Protein AF-A0A831ZW14-F1 (afdb_monomer)

Secondary structure (DSSP, 8-state):
--SHHHHHHHHHHHHHS----PPPPEEPPPSSEEEEE----SS-B--SSTTT-B-EE--GGGGT-SEEEEEEEE-EESS-EEEEEEEEETTTEEEEEEEEPTTS-EEE-SSPPPPSEEEE-S-EEEEEEEEEEGGGS-SEEEEEEEEEEETT-TTSEEEEEEEEEE--TTS------S-EEEEEEEEEEEEEEETTEEEEEEEEEEEEEEE-TTSEEEEEEEEEEEEEEE-TTSTT-EEEEEEEEEEEEEEEEEE-TT--EEEEEEEEEEEPP-EEEEEETTEEEEEE-----EEEEEEEEE--TT-EEEE--SSTTEE--EEEEEEE--

Solvent-accessible surface area (backbone atoms only — not comparable to full-atom values): 17602 Å² total; per-residue (Å²): 133,77,73,68,66,62,58,58,58,56,56,58,54,62,69,67,71,67,76,72,74,70,76,80,49,55,19,76,64,46,90,40,75,46,79,42,81,50,79,49,30,44,62,45,40,69,42,38,52,75,89,74,32,37,38,64,7,41,14,49,29,45,78,74,44,65,34,37,30,42,30,41,27,41,43,18,37,73,51,44,23,27,33,30,38,38,40,34,37,50,59,83,42,74,86,52,44,29,29,32,37,67,88,69,47,77,42,76,58,83,86,70,87,58,54,34,43,71,63,43,44,63,61,44,77,46,75,46,97,53,80,40,53,46,89,81,48,67,32,20,46,35,39,43,35,42,35,40,19,36,52,99,36,85,85,17,24,40,36,39,38,36,42,47,64,36,56,37,100,85,68,45,39,51,77,81,74,50,74,41,52,35,38,37,40,38,60,35,76,34,52,33,66,58,97,87,39,75,32,40,38,39,38,42,32,60,34,44,31,30,37,37,78,84,32,37,34,48,27,58,27,59,32,41,37,35,39,49,44,71,44,92,89,38,93,87,21,44,39,45,31,60,36,53,30,45,39,39,40,34,40,33,58,47,61,51,100,84,42,45,51,32,37,37,44,32,43,42,38,41,38,51,63,33,52,35,41,37,37,53,92,88,43,78,46,78,46,74,45,85,56,73,49,78,49,78,53,76,49,80,38,74,75,50,78,66,40,76,42,78,43,76,51,93,47,97,76,49,59,56,67,37,44,38,36,38,41,72,50,134

Sequence (330 aa):
MSHYLRIVAVIGVVLLGLCWSAPAQVMPVPAGQQGFDYPPTADPVVAADPSVARPFGVGPVAEGGTVVRLRVALPAFSVPVDLYIGIMAPALDPFHLYLVKPDGQLVIYETDLVAWKSGVTQPVDAFLFGDIPVSSLPPGQYHCYLMATPAVNLSAYYLWHTHFVIRDGAGGCGSYNGPRSFSMTLNHVAAVNMYGYEQEIRINGVVPFALLGDNTLSGSGTLQVSTQGGWPYAPGGSFSGSGTADENLSGRLFQDDKCQAVLEIVFDEQFHPFPVTYVVGGATFIVQYPLTQHNTYTLLFPVIDGATISGPPVFGGMRGSFTYVLHLNP

Mean predicted aligned error: 12.48 Å

pLDDT: mean 79.29, std 16.52, range [46.59, 98.81]

Radius of gyration: 30.47 Å; Cα contacts (8 Å, |Δi|>4): 836; chains: 1; bounding box: 87×53×90 Å

Nearest PDB structures (foldseek):
  1bxw-assembly1_A  TM=5.004E-01  e=1.044E+00  Escherichia coli BL21(DE3)
  3qrc-assembly1_A  TM=4.519E-01  e=2.840E+00  Yersinia pestis
  5vj8-assembly1_A  TM=3.000E-01  e=4.428E-01  Yersinia pestis
  5o65-assembly1_C  TM=3.313E-01  e=1.044E+00  Pseudomonas sp. UK4
  2m07-assembly1_A  TM=3.273E-01  e=2.979E+00  Escherichia coli K-12

Structure (mmCIF, N/CA/C/O backbone):
data_AF-A0A831ZW14-F1
#
_entry.id   AF-A0A831ZW14-F1
#
loop_
_atom_site.group_PDB
_atom_site.id
_atom_site.type_symbol
_atom_site.label_atom_id
_atom_site.label_alt_id
_atom_site.label_comp_id
_atom_site.label_asym_id
_atom_site.label_entity_id
_atom_site.label_seq_id
_atom_site.pdbx_PDB_ins_code
_atom_site.Cartn_x
_atom_site.Cartn_y
_atom_site.Cartn_z
_atom_site.occupancy
_atom_site.B_iso_or_equiv
_atom_site.auth_seq_id
_atom_site.auth_comp_id
_atom_site.auth_asym_id
_atom_site.auth_atom_id
_atom_site.pdbx_PDB_model_num
ATOM 1 N N . MET A 1 1 ? -36.850 -35.118 53.767 1.00 53.00 1 MET A N 1
ATOM 2 C CA . MET A 1 1 ? -36.817 -34.191 52.610 1.00 53.00 1 MET A CA 1
ATOM 3 C C . MET A 1 1 ? -36.165 -32.824 52.889 1.00 53.00 1 MET A C 1
ATOM 5 O O . MET A 1 1 ? -36.048 -32.055 51.951 1.00 53.00 1 MET A O 1
ATOM 9 N N . SER A 1 2 ? -35.668 -32.505 54.099 1.00 55.09 2 SER A N 1
ATOM 10 C CA . SER A 1 2 ? -35.070 -31.178 54.391 1.00 55.09 2 SER A CA 1
ATOM 11 C C . SER A 1 2 ? -33.530 -31.105 54.349 1.00 55.09 2 SER A C 1
ATOM 13 O O . SER A 1 2 ? -32.977 -30.016 54.457 1.00 55.09 2 SER A O 1
ATOM 15 N N . HIS A 1 3 ? -32.822 -32.222 54.133 1.00 47.44 3 HIS A N 1
ATOM 16 C CA . HIS A 1 3 ? -31.350 -32.235 54.041 1.00 47.44 3 HIS A CA 1
ATOM 17 C C . HIS A 1 3 ? -30.796 -32.012 52.621 1.00 47.44 3 HIS A C 1
ATOM 19 O O . HIS A 1 3 ? -29.673 -31.542 52.481 1.00 47.44 3 HIS A O 1
ATOM 25 N N . TYR A 1 4 ? -31.590 -32.248 51.570 1.00 47.22 4 TYR A N 1
ATOM 26 C CA . TYR A 1 4 ? -31.171 -32.021 50.177 1.00 47.22 4 TYR A CA 1
ATOM 27 C C . TYR A 1 4 ? -31.218 -30.542 49.755 1.00 47.22 4 TYR A C 1
ATOM 29 O O . TYR A 1 4 ? -30.504 -30.141 48.842 1.00 47.22 4 TYR A O 1
ATOM 37 N N . LEU A 1 5 ? -31.989 -29.702 50.458 1.00 47.16 5 LEU A N 1
ATOM 38 C CA . LEU A 1 5 ? -32.147 -28.285 50.110 1.00 47.16 5 LEU A CA 1
ATOM 39 C C . LEU A 1 5 ? -30.950 -27.405 50.523 1.00 47.16 5 LEU A C 1
ATOM 41 O O . LEU A 1 5 ? -30.779 -26.317 49.986 1.00 47.16 5 LEU A O 1
ATOM 45 N N . ARG A 1 6 ? -30.106 -27.859 51.462 1.00 46.59 6 ARG A N 1
ATOM 46 C CA . ARG A 1 6 ? -28.939 -27.086 51.935 1.00 46.59 6 ARG A CA 1
ATOM 47 C C . ARG A 1 6 ? -27.671 -27.314 51.106 1.00 46.59 6 ARG A C 1
ATOM 49 O O . ARG A 1 6 ? -26.819 -26.437 51.075 1.00 46.59 6 ARG A O 1
ATOM 56 N N . ILE A 1 7 ? -27.563 -28.442 50.401 1.00 48.25 7 ILE A N 1
ATOM 57 C CA . ILE A 1 7 ? -26.387 -28.769 49.573 1.00 48.25 7 ILE A CA 1
ATOM 58 C C . ILE A 1 7 ? -26.450 -28.054 48.210 1.00 48.25 7 ILE A C 1
ATOM 60 O O . ILE A 1 7 ? -25.425 -27.605 47.704 1.00 48.25 7 ILE A O 1
ATOM 64 N N . VAL A 1 8 ? -27.651 -27.831 47.661 1.00 50.81 8 VAL A N 1
ATOM 65 C CA . VAL A 1 8 ? -27.837 -27.092 46.395 1.00 50.81 8 VAL A CA 1
ATOM 66 C C . VAL A 1 8 ? -27.511 -25.595 46.546 1.00 50.81 8 VAL A C 1
ATOM 68 O O . VAL A 1 8 ? -26.973 -24.986 45.626 1.00 50.81 8 VAL A O 1
ATOM 71 N N . ALA A 1 9 ? -27.740 -25.008 47.725 1.00 48.88 9 ALA A N 1
ATOM 72 C CA . ALA A 1 9 ? -27.455 -23.592 47.977 1.00 48.88 9 ALA A CA 1
ATOM 73 C C . ALA A 1 9 ? -25.949 -23.269 48.079 1.00 48.88 9 ALA A C 1
ATOM 75 O O . ALA A 1 9 ? -25.538 -22.166 47.733 1.00 48.88 9 ALA A O 1
ATOM 76 N N . VAL A 1 10 ? -25.110 -24.221 48.508 1.00 49.22 10 VAL A N 1
ATOM 77 C CA . VAL A 1 10 ? -23.658 -23.997 48.657 1.00 49.22 10 VAL A CA 1
ATOM 78 C C . VAL A 1 10 ? -22.920 -24.157 47.320 1.00 49.22 10 VAL A C 1
ATOM 80 O O . VAL A 1 10 ? -21.975 -23.420 47.053 1.00 49.22 10 VAL A O 1
ATOM 83 N N . ILE A 1 11 ? -23.394 -25.031 46.425 1.00 52.25 11 ILE A N 1
ATOM 84 C CA . ILE A 1 11 ? -22.822 -25.191 45.074 1.00 52.25 11 ILE A CA 1
ATOM 85 C C . ILE A 1 11 ? -23.185 -23.998 44.165 1.00 52.25 11 ILE A C 1
ATOM 87 O O . ILE A 1 11 ? -22.368 -23.580 43.347 1.00 52.25 11 ILE A O 1
ATOM 91 N N . GLY A 1 12 ? -24.356 -23.377 44.363 1.00 47.41 12 GLY A N 1
ATOM 92 C CA . GLY A 1 12 ? -24.756 -22.166 43.632 1.00 47.41 12 GLY A CA 1
ATOM 93 C C . GLY A 1 12 ? -23.898 -20.927 43.933 1.00 47.41 12 GLY A C 1
ATOM 94 O O . GLY A 1 12 ? -23.676 -20.111 43.045 1.00 47.41 12 GLY A O 1
ATOM 95 N N . VAL A 1 13 ? -23.356 -20.800 45.151 1.00 51.03 13 VAL A N 1
ATOM 96 C CA . VAL A 1 13 ? -22.504 -19.656 45.541 1.00 51.03 13 VAL A CA 1
ATOM 97 C C . VAL A 1 13 ? -21.052 -19.837 45.077 1.00 51.03 13 VAL A C 1
ATOM 99 O O . VAL A 1 13 ? -20.395 -18.859 44.731 1.00 51.03 13 VAL A O 1
ATOM 102 N N . VAL A 1 14 ? -20.559 -21.076 44.976 1.00 49.78 14 VAL A N 1
ATOM 103 C CA . VAL A 1 14 ? -19.200 -21.360 44.473 1.00 49.78 14 VAL A CA 1
ATOM 104 C C . VAL A 1 14 ? -19.108 -21.210 42.943 1.00 49.78 14 VAL A C 1
ATOM 106 O O . VAL A 1 14 ? -18.061 -20.815 42.438 1.00 49.78 14 VAL A O 1
ATOM 109 N N . LEU A 1 15 ? -20.204 -21.416 42.200 1.00 48.41 15 LEU A N 1
ATOM 110 C CA . LEU A 1 15 ? -20.249 -21.195 40.743 1.00 48.41 15 LEU A CA 1
ATOM 111 C C . LEU A 1 15 ? -20.461 -19.725 40.327 1.00 48.41 15 LEU A C 1
ATOM 113 O O . LEU A 1 15 ? -20.177 -19.379 39.185 1.00 48.41 15 LEU A O 1
ATOM 117 N N . LEU A 1 16 ? -20.895 -18.846 41.238 1.00 50.66 16 LEU A N 1
ATOM 118 C CA . LEU A 1 16 ? -21.014 -17.398 40.989 1.00 50.66 16 LEU A CA 1
ATOM 119 C C . LEU A 1 16 ? -19.739 -16.608 41.349 1.00 50.66 16 LEU A C 1
ATOM 121 O O . LEU A 1 16 ? -19.615 -15.445 40.973 1.00 50.66 16 LEU A O 1
ATOM 125 N N . GLY A 1 17 ? -18.779 -17.225 42.050 1.00 47.41 17 GLY A N 1
ATOM 126 C CA . GLY A 1 17 ? -17.535 -16.586 42.505 1.00 47.41 17 GLY A CA 1
ATOM 127 C C . GLY A 1 17 ? -16.354 -16.643 41.526 1.00 47.41 17 GLY A C 1
ATOM 128 O O . GLY A 1 17 ? -15.296 -16.105 41.832 1.00 47.41 17 GLY A O 1
ATOM 129 N N . LEU A 1 18 ? -16.513 -17.279 40.361 1.00 51.41 18 LEU A N 1
ATOM 130 C CA . LEU A 1 18 ? -15.463 -17.428 39.342 1.00 51.41 18 LEU A CA 1
ATOM 131 C C . LEU A 1 18 ? -15.749 -16.608 38.077 1.00 51.41 18 LEU A C 1
ATOM 133 O O . LEU A 1 18 ? -15.352 -16.989 36.979 1.00 51.41 18 LEU A O 1
ATOM 137 N N . CYS A 1 19 ? -16.375 -15.437 38.217 1.00 48.44 19 CYS A N 1
ATOM 138 C CA . CYS A 1 19 ? -16.141 -14.373 37.243 1.00 48.44 19 CYS A CA 1
ATOM 139 C C . CYS A 1 19 ? -14.719 -13.845 37.480 1.00 48.44 19 CYS A C 1
ATOM 141 O O . CYS A 1 19 ? -14.526 -12.784 38.067 1.00 48.44 19 CYS A O 1
ATOM 143 N N . TRP A 1 20 ? -13.718 -14.640 37.087 1.00 50.09 20 TRP A N 1
ATOM 144 C CA . TRP A 1 20 ? -12.347 -14.179 36.917 1.00 50.09 20 TRP A CA 1
ATOM 145 C C . TRP A 1 20 ? -12.412 -13.085 35.854 1.00 50.09 20 TRP A C 1
ATOM 147 O O . TRP A 1 20 ? -12.459 -13.359 34.656 1.00 50.09 20 TRP A O 1
ATOM 157 N N . SER A 1 21 ? -12.496 -11.835 36.294 1.00 57.81 21 SER A N 1
ATOM 158 C CA . SER A 1 21 ? -12.242 -10.685 35.446 1.00 57.81 21 SER A CA 1
ATOM 159 C C . SER A 1 21 ? -10.808 -10.838 34.960 1.00 57.81 21 SER A C 1
ATOM 161 O O . SER A 1 21 ? -9.859 -10.617 35.714 1.00 57.81 21 SER A O 1
ATOM 163 N N . ALA A 1 22 ? -10.651 -11.296 33.716 1.00 60.75 22 ALA A N 1
ATOM 164 C CA . ALA A 1 22 ? -9.367 -11.250 33.043 1.00 60.75 22 ALA A CA 1
ATOM 165 C C . ALA A 1 22 ? -8.833 -9.817 33.204 1.00 60.75 22 ALA A C 1
ATOM 167 O O . ALA A 1 22 ? -9.602 -8.871 32.986 1.00 60.75 22 ALA A O 1
ATOM 168 N N . PRO A 1 23 ? -7.582 -9.632 33.665 1.00 66.38 23 PRO A N 1
ATOM 169 C CA . PRO A 1 23 ? -7.032 -8.298 33.836 1.00 66.38 23 PRO A CA 1
ATOM 170 C C . PRO A 1 23 ? -7.207 -7.527 32.531 1.00 66.38 23 PRO A C 1
ATOM 172 O O . PRO A 1 23 ? -6.918 -8.054 31.454 1.00 66.38 23 PRO A O 1
ATOM 175 N N . ALA A 1 24 ? -7.726 -6.303 32.637 1.00 73.31 24 ALA A N 1
ATOM 176 C CA . ALA A 1 24 ? -7.881 -5.427 31.490 1.00 73.31 24 ALA A CA 1
ATOM 177 C C . ALA A 1 24 ? -6.526 -5.329 30.784 1.00 73.31 24 ALA A C 1
ATOM 179 O O . ALA A 1 24 ? -5.530 -4.924 31.385 1.00 73.31 24 ALA A O 1
ATOM 180 N N . GLN A 1 25 ? -6.478 -5.766 29.528 1.00 87.75 25 GLN A N 1
ATOM 181 C CA . GLN A 1 25 ? -5.287 -5.612 28.713 1.00 87.75 25 GLN A CA 1
ATOM 182 C C . GLN A 1 25 ? -5.103 -4.116 28.460 1.00 87.75 25 GLN A C 1
ATOM 184 O O . GLN A 1 25 ? -6.027 -3.450 27.993 1.00 87.75 25 GLN A O 1
ATOM 189 N N . VAL A 1 26 ? -3.936 -3.590 28.822 1.00 95.88 26 VAL A N 1
ATOM 190 C CA . VAL A 1 26 ? -3.567 -2.192 28.596 1.00 95.88 26 VAL A CA 1
ATOM 191 C C . VAL A 1 26 ? -2.327 -2.188 27.720 1.00 95.88 26 VAL A C 1
ATOM 193 O O . VAL A 1 26 ? -1.287 -2.713 28.116 1.00 95.88 26 VAL A O 1
ATOM 196 N N . MET A 1 27 ? -2.453 -1.616 26.529 1.00 97.50 27 MET A N 1
ATOM 197 C CA . MET A 1 27 ? -1.346 -1.429 25.605 1.00 97.50 27 MET A CA 1
ATOM 198 C C . MET A 1 27 ? -0.550 -0.177 26.011 1.00 97.50 27 MET A C 1
ATOM 200 O O . MET A 1 27 ? -1.149 0.864 26.311 1.00 97.50 27 MET A O 1
ATOM 204 N N . PRO A 1 28 ? 0.792 -0.241 26.065 1.00 97.31 28 PRO A N 1
ATOM 205 C CA . PRO A 1 28 ? 1.604 0.956 26.244 1.00 97.31 28 PRO A CA 1
ATOM 206 C C . PRO A 1 28 ? 1.422 1.891 25.045 1.00 97.31 28 PRO A C 1
ATOM 208 O O . PRO A 1 28 ? 1.092 1.448 23.952 1.00 97.31 28 PRO A O 1
ATOM 211 N N . VAL A 1 29 ? 1.643 3.189 25.223 1.00 97.12 29 VAL A N 1
ATOM 212 C CA . VAL A 1 29 ? 1.657 4.104 24.076 1.00 97.12 29 VAL A CA 1
ATOM 213 C C . VAL A 1 29 ? 2.970 4.030 23.299 1.00 97.12 29 VAL A C 1
ATOM 215 O O . VAL A 1 29 ? 4.008 3.714 23.890 1.00 97.12 29 VAL A O 1
ATOM 218 N N . PRO A 1 30 ? 2.955 4.358 21.994 1.00 97.62 30 PRO A N 1
ATOM 219 C CA . PRO A 1 30 ? 4.164 4.368 21.187 1.00 97.62 30 PRO A CA 1
ATOM 220 C C . PRO A 1 30 ? 5.237 5.299 21.761 1.00 97.62 30 PRO A C 1
ATOM 222 O O . PRO A 1 30 ? 5.014 6.495 21.934 1.00 97.62 30 PRO A O 1
ATOM 225 N N . ALA A 1 31 ? 6.425 4.747 22.017 1.00 96.62 31 ALA A N 1
ATOM 226 C CA . ALA A 1 31 ? 7.620 5.509 22.401 1.00 96.62 31 ALA A CA 1
ATOM 227 C C . ALA A 1 31 ? 8.520 5.861 21.197 1.00 96.62 31 ALA A C 1
ATOM 229 O O . ALA A 1 31 ? 9.490 6.601 21.334 1.00 96.62 31 ALA A O 1
ATOM 230 N N . GLY A 1 32 ? 8.205 5.319 20.020 1.00 97.50 32 GLY A N 1
ATOM 231 C CA . GLY A 1 32 ? 8.907 5.518 18.756 1.00 97.50 32 GLY A CA 1
ATOM 232 C C . GLY A 1 32 ? 8.030 5.045 17.599 1.00 97.50 32 GLY A C 1
ATOM 233 O O . GLY A 1 32 ? 6.834 4.838 17.786 1.00 97.50 32 GLY A O 1
ATOM 234 N N . GLN A 1 33 ? 8.616 4.876 16.418 1.00 98.44 33 GLN A N 1
ATOM 235 C CA . GLN A 1 33 ? 7.915 4.383 15.231 1.00 98.44 33 GLN A CA 1
ATOM 236 C C . GLN A 1 33 ? 8.080 2.869 15.121 1.00 98.44 33 GLN A C 1
ATOM 238 O O . GLN A 1 33 ? 9.207 2.371 15.133 1.00 98.44 33 GLN A O 1
ATOM 243 N N . GLN A 1 34 ? 6.973 2.136 15.050 1.00 98.44 34 GLN A N 1
ATOM 244 C CA . GLN A 1 34 ? 6.978 0.680 14.911 1.00 98.44 34 GLN A CA 1
ATOM 245 C C . GLN A 1 34 ? 5.908 0.258 13.902 1.00 98.44 34 GLN A C 1
ATOM 247 O O . GLN A 1 34 ? 4.756 0.676 14.010 1.00 98.44 34 GLN A O 1
ATOM 252 N N . GLY A 1 35 ? 6.304 -0.555 12.922 1.00 98.12 35 GLY A N 1
ATOM 253 C CA . GLY A 1 35 ? 5.421 -1.138 11.913 1.00 98.12 35 GLY A CA 1
ATOM 254 C C . GLY A 1 35 ? 5.208 -2.631 12.157 1.00 98.12 35 GLY A C 1
ATOM 255 O O . GLY A 1 35 ? 6.150 -3.334 12.527 1.00 98.12 35 GLY A O 1
ATOM 256 N N . PHE A 1 36 ? 3.982 -3.105 11.946 1.00 98.19 36 PHE A N 1
ATOM 257 C CA . PHE A 1 36 ? 3.571 -4.489 12.161 1.00 98.19 36 PHE A CA 1
ATOM 258 C C . PHE A 1 36 ? 2.736 -4.989 10.980 1.00 98.19 36 PHE A C 1
ATOM 260 O O . PHE A 1 36 ? 1.569 -4.622 10.826 1.00 98.1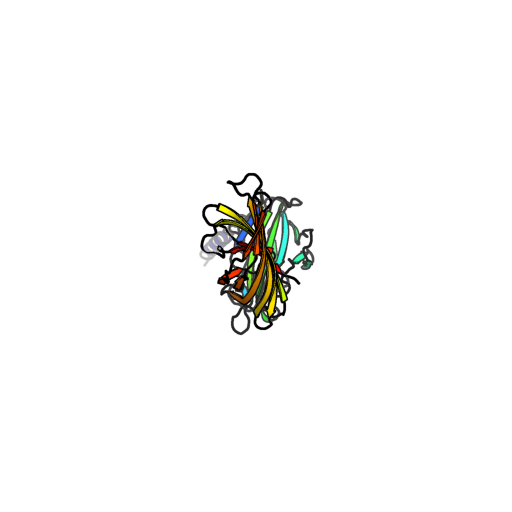9 36 PHE A O 1
ATOM 267 N N . ASP A 1 37 ? 3.322 -5.869 10.175 1.00 97.06 37 ASP A N 1
ATOM 268 C CA . ASP A 1 37 ? 2.626 -6.584 9.108 1.00 97.06 37 ASP A CA 1
ATOM 269 C C . ASP A 1 37 ? 2.091 -7.922 9.621 1.00 97.06 37 ASP A C 1
ATOM 271 O O . ASP A 1 37 ? 2.804 -8.678 10.288 1.00 97.06 37 ASP A O 1
ATOM 275 N N . TYR A 1 38 ? 0.844 -8.253 9.285 1.00 97.38 38 TYR A N 1
ATOM 276 C CA . TYR A 1 38 ? 0.274 -9.563 9.598 1.00 97.38 38 TYR A CA 1
ATOM 277 C C . TYR A 1 38 ? -0.673 -10.066 8.499 1.00 97.38 38 TYR A C 1
ATOM 279 O O . TYR A 1 38 ? -1.298 -9.268 7.790 1.00 97.38 38 TYR A O 1
ATOM 287 N N . PRO A 1 39 ? -0.804 -11.401 8.347 1.00 96.12 39 PRO A N 1
ATOM 288 C CA . PRO A 1 39 ? -1.756 -11.992 7.409 1.00 96.12 39 PRO A CA 1
ATOM 289 C C . PRO A 1 39 ? -3.199 -11.556 7.701 1.00 96.12 39 PRO A C 1
ATOM 291 O O . PRO A 1 39 ? -3.508 -11.297 8.866 1.00 96.12 39 PRO A O 1
ATOM 294 N N . PRO A 1 40 ? -4.095 -11.534 6.696 1.00 96.62 40 PRO A N 1
ATOM 295 C CA . PRO A 1 40 ? -5.517 -11.298 6.928 1.00 96.62 40 PRO A CA 1
ATOM 296 C C . PRO A 1 40 ? -6.077 -12.211 8.015 1.00 96.62 40 PRO A C 1
ATOM 298 O O . PRO A 1 40 ? -5.804 -13.413 8.038 1.00 96.62 40 PRO A O 1
ATOM 301 N N . THR A 1 41 ? -6.913 -11.652 8.883 1.00 97.88 41 THR A N 1
ATOM 302 C CA . THR A 1 41 ? -7.701 -12.418 9.852 1.00 97.88 41 THR A CA 1
ATOM 303 C C . THR A 1 41 ? -9.177 -12.073 9.716 1.00 97.88 41 THR A C 1
ATOM 305 O O . THR A 1 41 ? -9.536 -10.931 9.415 1.00 97.88 41 THR A O 1
ATOM 308 N N . ALA A 1 42 ? -10.049 -13.060 9.934 1.00 97.69 42 ALA A N 1
ATOM 309 C CA . ALA A 1 42 ? -11.488 -12.823 9.896 1.00 97.69 42 ALA A CA 1
ATOM 310 C C . ALA A 1 42 ? -11.928 -11.883 11.027 1.00 97.69 42 ALA A C 1
ATOM 312 O O . ALA A 1 42 ? -12.638 -10.909 10.781 1.00 97.69 42 ALA A O 1
ATOM 313 N N . ASP A 1 43 ? -11.423 -12.124 12.238 1.00 98.19 43 ASP A N 1
ATOM 314 C CA . ASP A 1 43 ? -11.639 -11.281 13.410 1.00 98.19 43 ASP A CA 1
ATOM 315 C C . ASP A 1 43 ? -10.332 -10.631 13.899 1.00 98.19 43 ASP A C 1
ATOM 317 O O . ASP A 1 43 ? -9.249 -11.210 13.734 1.00 98.19 43 ASP A O 1
ATOM 321 N N . PRO A 1 44 ? -10.409 -9.443 14.527 1.00 98.31 44 PRO A N 1
ATOM 322 C CA . PRO A 1 44 ? -9.269 -8.836 15.200 1.00 98.31 44 PRO A CA 1
ATOM 323 C C . PRO A 1 44 ? -8.749 -9.683 16.368 1.00 98.31 44 PRO A C 1
ATOM 325 O O . PRO A 1 44 ? -9.524 -10.285 17.116 1.00 98.31 44 PRO A O 1
ATOM 328 N N . VAL A 1 45 ? -7.436 -9.645 16.597 1.00 98.06 45 VAL A N 1
ATOM 329 C CA . VAL A 1 45 ? -6.791 -10.204 17.794 1.00 98.06 45 VAL A CA 1
ATOM 330 C C . VAL A 1 45 ? -6.391 -9.064 18.724 1.00 98.06 45 VAL A C 1
ATOM 332 O O . VAL A 1 45 ? -5.444 -8.324 18.456 1.00 98.06 45 VAL A O 1
ATOM 335 N N . VAL A 1 46 ? -7.115 -8.939 19.835 1.00 97.62 46 VAL A N 1
ATOM 336 C CA . VAL A 1 46 ? -6.851 -7.948 20.885 1.00 97.62 46 VAL A CA 1
ATOM 337 C C . VAL A 1 46 ? -5.727 -8.461 21.791 1.00 97.62 46 VAL A C 1
ATOM 339 O O . VAL A 1 46 ? -5.849 -9.533 22.384 1.00 97.62 46 VAL A O 1
ATOM 342 N N . ALA A 1 47 ? -4.630 -7.706 21.887 1.00 97.06 47 ALA A N 1
ATOM 343 C CA . ALA A 1 47 ? -3.486 -8.025 22.740 1.00 97.06 47 ALA A CA 1
ATOM 344 C C . ALA A 1 47 ? -2.860 -6.748 23.316 1.00 97.06 47 ALA A C 1
ATOM 346 O O . ALA A 1 47 ? -2.820 -5.724 22.641 1.00 97.06 47 ALA A O 1
ATOM 347 N N . ALA A 1 48 ? -2.340 -6.815 24.546 1.00 96.56 48 ALA A N 1
ATOM 348 C CA . ALA A 1 48 ? -1.619 -5.701 25.175 1.00 96.56 48 ALA A CA 1
ATOM 349 C C . ALA A 1 48 ? -0.250 -5.427 24.525 1.00 96.56 48 ALA A C 1
ATOM 351 O O . ALA A 1 48 ? 0.227 -4.297 24.553 1.00 96.56 48 ALA A O 1
ATOM 352 N N . ASP A 1 49 ? 0.384 -6.456 23.957 1.00 97.44 49 ASP A N 1
ATOM 353 C CA . ASP A 1 49 ? 1.621 -6.314 23.192 1.00 97.44 49 ASP A CA 1
ATOM 354 C C . ASP A 1 49 ? 1.281 -5.887 21.753 1.00 97.44 49 ASP A C 1
ATOM 356 O O . ASP A 1 49 ? 0.617 -6.654 21.041 1.00 97.44 49 ASP A O 1
ATOM 360 N N . PRO A 1 50 ? 1.720 -4.697 21.299 1.00 97.81 50 PRO A N 1
ATOM 361 C CA . PRO A 1 50 ? 1.411 -4.209 19.958 1.00 97.81 50 PRO A CA 1
ATOM 362 C C . PRO A 1 50 ? 1.951 -5.118 18.845 1.00 97.81 50 PRO A C 1
ATOM 364 O O . PRO A 1 50 ? 1.338 -5.179 17.781 1.00 97.81 50 PRO A O 1
ATOM 367 N N . SER A 1 51 ? 3.032 -5.868 19.091 1.00 97.75 51 SER A N 1
ATOM 368 C CA . SER A 1 51 ? 3.632 -6.777 18.103 1.00 97.75 51 SER A CA 1
ATOM 369 C C . SER A 1 51 ? 2.846 -8.076 17.894 1.00 97.75 51 SER A C 1
ATOM 371 O O . SER A 1 51 ? 3.005 -8.745 16.874 1.00 97.75 51 SER A O 1
ATOM 373 N N . VAL A 1 52 ? 1.980 -8.429 18.849 1.00 97.69 52 VAL A N 1
ATOM 374 C CA . VAL A 1 52 ? 1.115 -9.620 18.793 1.00 97.69 52 VAL A CA 1
ATOM 375 C C . VAL A 1 52 ? -0.326 -9.245 18.430 1.00 97.69 52 VAL A C 1
ATOM 377 O O . VAL A 1 52 ? -1.081 -10.087 17.937 1.00 97.69 52 VAL A O 1
ATOM 380 N N . ALA A 1 53 ? -0.714 -7.987 18.653 1.00 98.12 53 ALA A N 1
ATOM 381 C CA . ALA A 1 53 ? -2.025 -7.471 18.291 1.00 98.12 53 ALA A CA 1
ATOM 382 C C . ALA A 1 53 ? -2.249 -7.511 16.771 1.00 98.12 53 ALA A C 1
ATOM 384 O O . ALA A 1 53 ? -1.366 -7.197 15.974 1.00 98.12 53 ALA A O 1
ATOM 385 N N . ARG A 1 54 ? -3.475 -7.859 16.372 1.00 98.38 54 ARG A N 1
ATOM 386 C CA . ARG A 1 54 ? -3.949 -7.824 14.980 1.00 98.38 54 ARG A CA 1
ATOM 387 C C . ARG A 1 54 ? -5.243 -7.029 14.964 1.00 98.38 54 ARG A C 1
ATOM 389 O O . ARG A 1 54 ? -6.322 -7.617 14.982 1.00 98.38 54 ARG A O 1
ATOM 396 N N . PRO A 1 55 ? -5.160 -5.700 15.073 1.00 98.12 55 PRO A N 1
ATOM 397 C CA . PRO A 1 55 ? -6.318 -4.909 15.451 1.00 98.12 55 PRO A CA 1
ATOM 398 C C . PRO A 1 55 ? -7.339 -4.742 14.330 1.00 98.12 55 PRO A C 1
ATOM 400 O O . PRO A 1 55 ? -8.434 -4.267 14.602 1.00 98.12 55 PRO A O 1
ATOM 403 N N . PHE A 1 56 ? -7.008 -5.119 13.094 1.00 97.50 56 PHE A N 1
ATOM 404 C CA . PHE A 1 56 ? -7.875 -4.991 11.931 1.00 97.50 56 PHE A CA 1
ATOM 405 C C . PHE A 1 56 ? -8.264 -6.381 11.415 1.00 97.50 56 PHE A C 1
ATOM 407 O O . PHE A 1 56 ? -7.425 -7.128 10.920 1.00 97.50 56 PHE A O 1
ATOM 414 N N . GLY A 1 57 ? -9.543 -6.726 11.536 1.00 97.94 57 GLY A N 1
ATOM 415 C CA . GLY A 1 57 ? -10.142 -7.907 10.919 1.00 97.94 57 GLY A CA 1
ATOM 416 C C . GLY A 1 57 ? -10.836 -7.522 9.617 1.00 97.94 57 GLY A C 1
ATOM 417 O O . GLY A 1 57 ? -11.443 -6.452 9.532 1.00 97.94 57 GLY A O 1
ATOM 418 N N . VAL A 1 58 ? -10.744 -8.385 8.608 1.00 98.31 58 VAL A N 1
ATOM 419 C CA . VAL A 1 58 ? -11.326 -8.155 7.271 1.00 98.31 58 VAL A CA 1
ATOM 420 C C . VAL A 1 58 ? -12.549 -9.037 6.998 1.00 98.31 58 VAL A C 1
ATOM 422 O O . VAL A 1 58 ? -13.189 -8.909 5.953 1.00 98.31 58 VAL A O 1
ATOM 425 N N . GLY A 1 59 ? -12.923 -9.894 7.951 1.00 98.06 59 GLY A N 1
ATOM 426 C CA . GLY A 1 59 ? -14.099 -10.752 7.865 1.00 98.06 59 GLY A CA 1
ATOM 427 C C . GLY A 1 59 ? -13.863 -12.052 7.092 1.00 98.06 59 GLY A C 1
ATOM 428 O O . GLY A 1 59 ? -12.719 -12.415 6.817 1.00 98.06 59 GLY A O 1
ATOM 429 N N . PRO A 1 60 ? -14.946 -12.761 6.716 1.00 97.50 60 PRO A N 1
ATOM 430 C CA . PRO A 1 60 ? -14.869 -14.065 6.052 1.00 97.50 60 PRO A CA 1
ATOM 431 C C . PRO A 1 60 ? -13.976 -14.104 4.805 1.00 97.50 60 PRO A C 1
ATOM 433 O O . PRO A 1 60 ? -13.430 -15.157 4.489 1.00 97.50 60 PRO A O 1
ATOM 436 N N . VAL A 1 61 ? -13.786 -12.977 4.107 1.00 96.12 61 VAL A N 1
ATOM 437 C CA . VAL A 1 61 ? -12.860 -12.872 2.963 1.00 96.12 61 VAL A CA 1
ATOM 438 C C . VAL A 1 61 ? -11.427 -13.318 3.298 1.00 96.12 61 VAL A C 1
ATOM 440 O O . VAL A 1 61 ? -10.752 -13.863 2.430 1.00 96.12 61 VAL A O 1
ATOM 443 N N . ALA A 1 62 ? -10.976 -13.173 4.553 1.00 95.25 62 ALA A N 1
ATOM 444 C CA . ALA A 1 62 ? -9.667 -13.657 5.011 1.00 95.25 62 ALA A CA 1
ATOM 445 C C . ALA A 1 62 ? -9.485 -15.172 4.822 1.00 95.25 62 ALA A C 1
ATOM 447 O O . ALA A 1 62 ? -8.368 -15.660 4.679 1.00 95.25 62 ALA A O 1
ATOM 448 N N . GLU A 1 63 ? -10.593 -15.907 4.830 1.00 94.00 63 GLU A N 1
ATOM 449 C CA . GLU A 1 63 ? -10.655 -17.366 4.790 1.00 94.00 63 GLU A CA 1
ATOM 450 C C . GLU A 1 63 ? -11.251 -17.863 3.459 1.00 94.00 63 GLU A C 1
ATOM 452 O O . GLU A 1 63 ? -11.622 -19.028 3.331 1.00 94.00 63 GLU A O 1
ATOM 457 N N . GLY A 1 64 ? -11.362 -16.981 2.456 1.00 89.44 64 GLY A N 1
ATOM 458 C CA . GLY A 1 64 ? -11.960 -17.290 1.152 1.00 89.44 64 GLY A CA 1
ATOM 459 C C . GLY A 1 64 ? -13.487 -17.158 1.098 1.00 89.44 64 GLY A C 1
ATOM 460 O O . GLY A 1 64 ? -14.114 -17.644 0.157 1.00 89.44 64 GLY A O 1
ATOM 461 N N . GLY A 1 65 ? -14.104 -16.515 2.091 1.00 94.19 65 GLY A N 1
ATOM 462 C CA . GLY A 1 65 ? -15.527 -16.182 2.085 1.00 94.19 65 GLY A CA 1
ATOM 463 C C . GLY A 1 65 ? -15.896 -15.070 1.092 1.00 94.19 65 GLY A C 1
ATOM 464 O O . GLY A 1 65 ? -15.047 -14.405 0.506 1.00 94.19 65 GLY A O 1
ATOM 465 N N . THR A 1 66 ? -17.199 -14.835 0.925 1.00 95.19 66 THR A N 1
ATOM 466 C CA . THR A 1 66 ? -17.760 -13.899 -0.073 1.00 95.19 66 THR A CA 1
ATOM 467 C C . THR A 1 66 ? -18.176 -12.543 0.500 1.00 95.19 66 THR A C 1
ATOM 469 O O . THR A 1 66 ? -18.852 -11.759 -0.170 1.00 95.19 66 THR A O 1
ATOM 472 N N . VAL A 1 67 ? -17.786 -12.254 1.741 1.00 97.56 67 VAL A N 1
ATOM 473 C CA . VAL A 1 67 ? -18.126 -11.017 2.450 1.00 97.56 67 VAL A CA 1
ATOM 474 C C . VAL A 1 67 ? -16.860 -10.409 3.034 1.00 97.56 67 VAL A C 1
ATOM 476 O O . VAL A 1 67 ? -16.133 -11.069 3.780 1.00 97.56 67 VAL A O 1
ATOM 479 N N . VAL A 1 68 ? -16.638 -9.138 2.719 1.00 98.19 68 VAL A N 1
ATOM 480 C CA . VAL A 1 68 ? -15.675 -8.279 3.404 1.00 98.19 68 VAL A CA 1
ATOM 481 C C . VAL A 1 68 ? -16.392 -7.630 4.584 1.00 98.19 68 VAL A C 1
ATOM 483 O O . VAL A 1 68 ? -17.459 -7.038 4.423 1.00 98.19 68 VAL A O 1
ATOM 486 N N . ARG A 1 69 ? -15.811 -7.739 5.778 1.00 98.19 69 ARG A N 1
ATOM 487 C CA . ARG A 1 69 ? -16.305 -7.087 6.995 1.00 98.19 69 ARG A CA 1
ATOM 488 C C . ARG A 1 69 ? -15.129 -6.470 7.725 1.00 98.19 69 ARG A C 1
ATOM 490 O O . ARG A 1 69 ? -14.372 -7.168 8.391 1.00 98.19 69 ARG A O 1
ATOM 497 N N . LEU A 1 70 ? -14.993 -5.157 7.609 1.00 98.12 70 LEU A N 1
ATOM 498 C CA . LEU A 1 70 ? -13.901 -4.439 8.247 1.00 98.12 70 LEU A CA 1
ATOM 499 C C . LEU A 1 70 ? -14.262 -4.164 9.710 1.00 98.12 70 LEU A C 1
ATOM 501 O O . LEU A 1 70 ? -15.251 -3.488 10.001 1.00 98.12 70 LEU A O 1
ATOM 505 N N . ARG A 1 71 ? -13.469 -4.695 10.638 1.00 98.31 71 ARG A N 1
ATOM 506 C CA . ARG A 1 71 ? -13.643 -4.506 12.081 1.00 98.31 71 ARG A CA 1
ATOM 507 C C . ARG A 1 71 ? -12.323 -4.081 12.699 1.00 98.31 71 ARG A C 1
ATOM 509 O O . ARG A 1 71 ? -11.299 -4.703 12.440 1.00 98.31 71 ARG A O 1
ATOM 516 N N . VAL A 1 72 ? -12.359 -3.065 13.551 1.00 98.50 72 VAL A N 1
ATOM 517 C CA . VAL A 1 72 ? -11.204 -2.635 14.339 1.00 98.50 72 VAL A CA 1
ATOM 518 C C . VAL A 1 72 ? -11.454 -2.942 15.802 1.00 98.50 72 VAL A C 1
ATOM 520 O O . VAL A 1 72 ? -12.454 -2.477 16.351 1.00 98.50 72 VAL A O 1
ATOM 523 N N . ALA A 1 73 ? -10.540 -3.679 16.436 1.00 98.50 73 ALA A N 1
ATOM 524 C CA . ALA A 1 73 ? -10.551 -3.862 17.878 1.00 98.50 73 ALA A CA 1
ATOM 525 C C . ALA A 1 73 ? -9.162 -3.698 18.500 1.00 98.50 73 ALA A C 1
ATOM 527 O O . ALA A 1 73 ? -8.176 -4.267 18.036 1.00 98.50 73 ALA A O 1
ATOM 528 N N . LEU A 1 74 ? -9.097 -2.926 19.581 1.00 98.06 74 LEU A N 1
ATOM 529 C CA . LEU A 1 74 ? -7.880 -2.631 20.333 1.00 98.06 74 LEU A CA 1
ATOM 530 C C . LEU A 1 74 ? -8.181 -2.668 21.834 1.00 98.06 74 LEU A C 1
ATOM 532 O O . LEU A 1 74 ? -9.294 -2.321 22.245 1.00 98.06 74 LEU A O 1
ATOM 536 N N . PRO A 1 75 ? -7.203 -3.045 22.674 1.00 97.69 75 PRO A N 1
ATOM 537 C CA . PRO A 1 75 ? -7.330 -2.870 24.114 1.00 97.69 75 PRO A CA 1
ATOM 538 C C . PRO A 1 75 ? -7.320 -1.375 24.484 1.00 97.69 75 PRO A C 1
ATOM 540 O O . PRO A 1 75 ? -7.151 -0.499 23.635 1.00 97.69 75 PRO A O 1
ATOM 543 N N . ALA A 1 76 ? -7.473 -1.077 25.773 1.00 97.06 76 ALA A N 1
ATOM 544 C CA . ALA A 1 76 ? -7.222 0.268 26.283 1.00 97.06 76 ALA A CA 1
ATOM 545 C C . ALA A 1 76 ? -5.738 0.643 26.119 1.00 97.06 76 ALA A C 1
ATOM 547 O O . ALA A 1 76 ? -4.870 -0.230 26.164 1.00 97.06 76 ALA A O 1
ATOM 548 N N . PHE A 1 77 ? -5.445 1.938 26.010 1.00 97.62 77 PHE A N 1
ATOM 549 C CA . PHE A 1 77 ? -4.077 2.460 26.061 1.00 97.62 77 PHE A CA 1
ATOM 550 C C . PHE A 1 77 ? -3.769 3.064 27.429 1.00 97.62 77 PHE A C 1
ATOM 552 O O . PHE A 1 77 ? -4.662 3.563 28.116 1.00 97.62 77 PHE A O 1
ATOM 559 N N . SER A 1 78 ? -2.496 3.039 27.828 1.00 96.31 78 SER A N 1
ATOM 560 C CA . SER A 1 78 ? -2.060 3.589 29.118 1.00 96.31 78 SER A CA 1
ATOM 561 C C . SER A 1 78 ? -2.224 5.111 29.230 1.00 96.31 78 SER A C 1
ATOM 563 O O . SER A 1 78 ? -2.387 5.621 30.337 1.00 96.31 78 SER A O 1
ATOM 565 N N . VAL A 1 79 ? -2.205 5.831 28.103 1.00 95.94 79 VAL A N 1
ATOM 566 C CA . VAL A 1 79 ? -2.542 7.260 27.995 1.00 95.94 79 VAL A CA 1
ATOM 567 C C . VAL A 1 79 ? -3.352 7.506 26.709 1.00 95.94 79 VAL A C 1
ATOM 569 O O . VAL A 1 79 ? -3.403 6.613 25.862 1.00 95.94 79 VAL A O 1
ATOM 572 N N . PRO A 1 80 ? -4.004 8.676 26.542 1.00 98.00 80 PRO A N 1
ATOM 573 C CA . PRO A 1 80 ? -4.804 8.961 25.353 1.00 98.00 80 PRO A CA 1
ATOM 574 C C . PRO A 1 80 ? -4.009 8.855 24.043 1.00 98.00 80 PRO A C 1
ATOM 576 O O . PRO A 1 80 ? -2.916 9.418 23.928 1.00 98.00 80 PRO A O 1
ATOM 579 N N . VAL A 1 81 ? -4.596 8.184 23.050 1.00 98.50 81 VAL A N 1
ATOM 580 C CA . VAL A 1 81 ? -4.049 8.055 21.689 1.00 98.50 81 VAL A CA 1
ATOM 581 C C . VAL A 1 81 ? -5.021 8.567 20.631 1.00 98.50 81 VAL A C 1
ATOM 583 O O . VAL A 1 81 ? -6.238 8.520 20.817 1.00 98.50 81 VAL A O 1
ATOM 586 N N . ASP A 1 82 ? -4.484 9.014 19.502 1.00 98.62 82 ASP A N 1
ATOM 587 C CA . ASP A 1 82 ? -5.261 9.278 18.293 1.00 98.62 82 ASP A CA 1
ATOM 588 C C . ASP A 1 82 ? -5.119 8.081 17.340 1.00 98.62 82 ASP A C 1
ATOM 590 O O . ASP A 1 82 ? -4.037 7.507 17.196 1.00 98.62 82 ASP A O 1
ATOM 594 N N . LEU A 1 83 ? -6.231 7.666 16.731 1.00 98.62 83 LEU A N 1
ATOM 595 C CA . LEU A 1 83 ? -6.310 6.526 15.822 1.00 98.62 83 LEU A CA 1
ATOM 596 C C . LEU A 1 83 ? -6.639 7.001 14.411 1.00 98.62 83 LEU A C 1
ATOM 598 O O . LEU A 1 83 ? -7.604 7.741 14.210 1.00 98.62 83 LEU A O 1
ATOM 602 N N . TYR A 1 84 ? -5.892 6.505 13.433 1.00 98.50 84 TYR A N 1
ATOM 603 C CA . TYR A 1 84 ? -6.038 6.818 12.015 1.00 98.50 84 TYR A CA 1
ATOM 604 C C . TYR A 1 84 ? -6.227 5.518 11.245 1.00 98.50 84 TYR A C 1
ATOM 606 O O . TYR A 1 84 ? -5.512 4.548 11.492 1.00 98.50 84 TYR A O 1
ATOM 614 N N . ILE A 1 85 ? -7.173 5.493 10.311 1.00 98.56 85 ILE A N 1
ATOM 615 C CA . ILE A 1 85 ? -7.382 4.342 9.431 1.00 98.56 85 ILE A CA 1
ATOM 616 C C . ILE A 1 85 ? -7.081 4.767 8.006 1.00 98.56 85 ILE A C 1
ATOM 618 O O . ILE A 1 85 ? -7.642 5.757 7.538 1.00 98.56 85 ILE A O 1
ATOM 622 N N . GLY A 1 86 ? -6.232 3.990 7.338 1.00 98.19 86 GLY A N 1
ATOM 623 C CA . GLY A 1 86 ? -5.937 4.114 5.918 1.00 98.19 86 GLY A CA 1
ATOM 624 C C . GLY A 1 86 ? -6.445 2.898 5.149 1.00 98.19 86 GLY A C 1
ATOM 625 O O . GLY A 1 86 ? -6.306 1.765 5.609 1.00 98.19 86 GLY A O 1
ATOM 626 N N . ILE A 1 87 ? -7.023 3.117 3.975 1.00 97.62 87 ILE A N 1
ATOM 627 C CA . ILE A 1 87 ? -7.436 2.064 3.047 1.00 97.62 87 ILE A CA 1
ATOM 628 C C . ILE A 1 87 ? -6.851 2.397 1.683 1.00 97.62 87 ILE A C 1
ATOM 630 O O . ILE A 1 87 ? -7.067 3.487 1.159 1.00 97.62 87 ILE A O 1
ATOM 634 N N . MET A 1 88 ? -6.123 1.452 1.104 1.00 95.06 88 MET A N 1
ATOM 635 C CA . MET A 1 88 ? -5.637 1.552 -0.267 1.00 95.06 88 MET A CA 1
ATOM 636 C C . MET A 1 88 ? -6.256 0.412 -1.065 1.00 95.06 88 MET A C 1
ATOM 638 O O . MET A 1 88 ? -6.196 -0.752 -0.665 1.00 95.06 88 MET A O 1
ATOM 642 N N . ALA A 1 89 ? -6.877 0.753 -2.187 1.00 92.12 89 ALA A N 1
ATOM 643 C CA . ALA A 1 89 ? -7.613 -0.186 -3.018 1.00 92.12 89 ALA A CA 1
ATOM 644 C C . ALA A 1 89 ? -7.133 -0.084 -4.470 1.00 92.12 89 ALA A C 1
ATOM 646 O O . ALA A 1 89 ? -7.858 0.474 -5.293 1.00 92.12 89 ALA A O 1
ATOM 647 N N . PRO A 1 90 ? -5.948 -0.623 -4.816 1.00 83.75 90 PRO A N 1
ATOM 648 C CA . PRO A 1 90 ? -5.369 -0.427 -6.142 1.00 83.75 90 PRO A CA 1
ATOM 649 C C . PRO A 1 90 ? -6.237 -0.877 -7.320 1.00 83.75 90 PRO A C 1
ATOM 651 O O . PRO A 1 90 ? -6.102 -0.352 -8.422 1.00 83.75 90 PRO A O 1
ATOM 654 N N . ALA A 1 91 ? -7.153 -1.820 -7.087 1.00 80.44 91 ALA A N 1
ATOM 655 C CA . ALA A 1 91 ? -8.128 -2.261 -8.082 1.00 80.44 91 ALA A CA 1
ATOM 656 C C . ALA A 1 91 ? -9.216 -1.214 -8.404 1.00 80.44 91 ALA A C 1
ATOM 658 O O . ALA A 1 91 ? -9.862 -1.301 -9.445 1.00 80.44 91 ALA A O 1
ATOM 659 N N . LEU A 1 92 ? -9.436 -0.240 -7.517 1.00 84.94 92 LEU A N 1
ATOM 660 C CA . LEU A 1 92 ? -10.345 0.896 -7.706 1.00 84.94 92 LEU A CA 1
ATOM 661 C C . LEU A 1 92 ? -9.572 2.172 -8.050 1.00 84.94 92 LEU A C 1
ATOM 663 O O . LEU A 1 92 ? -9.947 2.901 -8.964 1.00 84.94 92 LEU A O 1
ATOM 667 N N . ASP A 1 93 ? -8.501 2.424 -7.304 1.00 84.06 93 ASP A N 1
ATOM 668 C CA . ASP A 1 93 ? -7.662 3.607 -7.401 1.00 84.06 93 ASP A CA 1
ATOM 669 C C . ASP A 1 93 ? -6.229 3.247 -6.960 1.00 84.06 93 ASP A C 1
ATOM 671 O O . ASP A 1 93 ? -5.993 3.010 -5.771 1.00 84.06 93 ASP A O 1
ATOM 675 N N . PRO A 1 94 ? -5.273 3.152 -7.901 1.00 76.75 94 PRO A N 1
ATOM 676 C CA . PRO A 1 94 ? -3.912 2.703 -7.620 1.00 76.75 94 PRO A CA 1
ATOM 677 C C . PRO A 1 94 ? -3.020 3.749 -6.955 1.00 76.75 94 PRO A C 1
ATOM 679 O O . PRO A 1 94 ? -1.932 3.387 -6.514 1.00 76.75 94 PRO A O 1
ATOM 682 N N . PHE A 1 95 ? -3.439 5.014 -6.882 1.00 79.81 95 PHE A N 1
ATOM 683 C CA . PHE A 1 95 ? -2.543 6.106 -6.488 1.00 79.81 95 PHE A CA 1
ATOM 684 C C . PHE A 1 95 ? -2.853 6.688 -5.114 1.00 79.81 95 PHE A C 1
ATOM 686 O O . PHE A 1 95 ? -1.977 7.288 -4.492 1.00 79.81 95 PHE A O 1
ATOM 693 N N . HIS A 1 96 ? -4.080 6.515 -4.624 1.00 88.38 96 HIS A N 1
ATOM 694 C CA . HIS A 1 96 ? -4.525 7.210 -3.425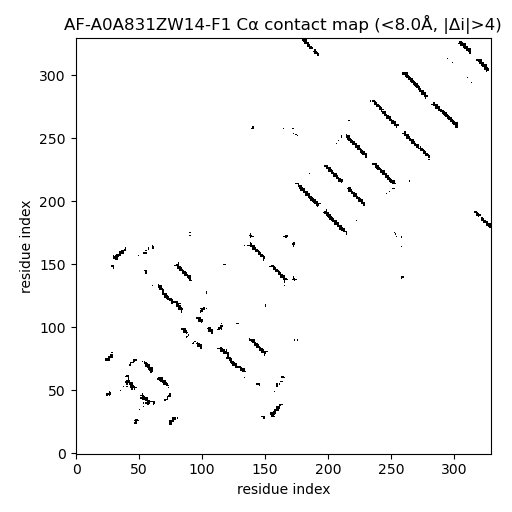 1.00 88.38 96 HIS A CA 1
ATOM 695 C C . HIS A 1 96 ? -4.691 6.280 -2.223 1.00 88.38 96 HIS A C 1
ATOM 697 O O . HIS A 1 96 ? -5.328 5.225 -2.276 1.00 88.38 96 HIS A O 1
ATOM 703 N N . LEU A 1 97 ? -4.161 6.743 -1.091 1.00 94.94 97 LEU A N 1
ATOM 704 C CA . LEU A 1 97 ? -4.526 6.256 0.231 1.00 94.94 97 LEU A CA 1
ATOM 705 C C . LEU A 1 97 ? -5.761 7.028 0.702 1.00 94.94 97 LEU A C 1
ATOM 707 O O . LEU A 1 97 ? -5.743 8.254 0.767 1.00 94.94 97 LEU A O 1
ATOM 711 N N . TYR A 1 98 ? -6.821 6.320 1.073 1.00 97.56 98 TYR A N 1
ATOM 712 C CA . TYR A 1 98 ? -8.030 6.919 1.627 1.00 97.56 98 TYR A CA 1
ATOM 713 C C . TYR A 1 98 ? -7.997 6.854 3.153 1.00 97.56 98 TYR A C 1
ATOM 715 O O . TYR A 1 98 ? -7.837 5.778 3.726 1.00 97.56 98 TYR A O 1
ATOM 723 N N . LEU A 1 99 ? -8.186 7.989 3.822 1.00 98.31 99 LEU A N 1
ATOM 724 C CA . LEU A 1 99 ? -8.356 8.067 5.269 1.00 98.31 99 LEU A CA 1
ATOM 725 C C . LEU A 1 99 ? -9.832 7.977 5.652 1.00 98.31 99 LEU A C 1
ATOM 727 O O . LEU A 1 99 ? -10.695 8.556 4.988 1.00 98.31 99 LEU A O 1
ATOM 731 N N . VAL A 1 100 ? -10.121 7.295 6.761 1.00 98.25 100 VAL A N 1
ATOM 732 C CA . VAL A 1 100 ? -11.472 7.237 7.337 1.00 98.25 100 VAL A CA 1
ATOM 733 C C . VAL A 1 100 ? -11.646 8.364 8.350 1.00 98.25 100 VAL A C 1
ATOM 735 O O . VAL A 1 100 ? -10.963 8.408 9.374 1.00 98.25 100 VAL A O 1
ATOM 738 N N . LYS A 1 101 ? -12.591 9.265 8.089 1.00 97.94 101 LYS A N 1
ATOM 739 C CA . LYS A 1 101 ? -12.953 10.360 8.999 1.00 97.94 101 LYS A CA 1
ATOM 740 C C . LYS A 1 101 ? -13.837 9.867 10.160 1.00 97.94 101 LYS A C 1
ATOM 742 O O . LYS A 1 101 ? -14.422 8.785 10.069 1.00 97.94 101 LYS A O 1
ATOM 747 N N . PRO A 1 102 ? -14.004 10.652 11.245 1.00 97.81 102 PRO A N 1
ATOM 748 C CA . PRO A 1 102 ? -14.851 10.270 12.383 1.00 97.81 102 PRO A CA 1
ATOM 749 C C . PRO A 1 102 ? -16.319 9.991 12.038 1.00 97.81 102 PRO A C 1
ATOM 751 O O . PRO A 1 102 ? -16.977 9.215 12.727 1.00 97.81 102 PRO A O 1
ATOM 754 N N . ASP A 1 103 ? -16.832 10.610 10.973 1.00 96.56 103 ASP A N 1
ATOM 755 C CA . ASP A 1 103 ? -18.187 10.407 10.446 1.00 96.56 103 ASP A CA 1
ATOM 756 C C . ASP A 1 103 ? -18.311 9.164 9.542 1.00 96.56 103 ASP A C 1
ATOM 758 O O . ASP A 1 103 ? -19.393 8.874 9.033 1.00 96.56 103 ASP A O 1
ATOM 762 N N . GLY A 1 104 ? -17.215 8.426 9.343 1.00 95.06 104 GLY A N 1
ATOM 763 C CA . GLY A 1 104 ? -17.147 7.256 8.475 1.00 95.06 104 GLY A CA 1
ATOM 764 C C . GLY A 1 104 ? -16.991 7.582 6.991 1.00 95.06 104 GLY A C 1
ATOM 765 O O . GLY A 1 104 ? -16.985 6.660 6.183 1.00 95.06 104 GLY A O 1
ATOM 766 N N . GLN A 1 105 ? -16.856 8.849 6.592 1.00 97.06 105 GLN A N 1
ATOM 767 C CA . GLN A 1 105 ? -16.565 9.186 5.198 1.00 97.06 105 GLN A CA 1
ATOM 768 C C . G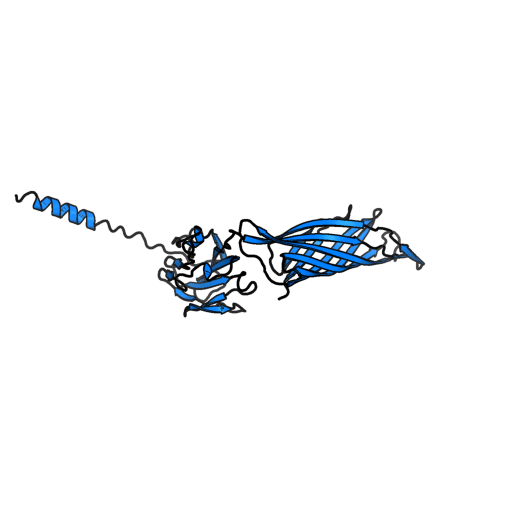LN A 1 105 ? -15.087 8.947 4.861 1.00 97.06 105 GLN A C 1
ATOM 770 O O . GLN A 1 105 ? -14.205 9.119 5.705 1.00 97.06 105 GLN A O 1
ATOM 775 N N . LEU A 1 106 ? -14.820 8.614 3.598 1.00 96.56 106 LEU A N 1
ATOM 776 C CA . LEU A 1 106 ? -13.469 8.503 3.052 1.00 96.56 106 LEU A CA 1
ATOM 777 C C . LEU A 1 106 ? -12.993 9.855 2.509 1.00 96.56 106 LEU A C 1
ATOM 779 O O . LEU A 1 106 ? -13.766 10.589 1.890 1.00 96.56 106 LEU A O 1
ATOM 783 N N . VAL A 1 107 ? -11.721 10.176 2.726 1.00 97.00 107 VAL A N 1
ATOM 784 C CA . VAL A 1 107 ? -11.038 11.335 2.131 1.00 97.00 107 VAL A CA 1
ATOM 785 C C . VAL A 1 107 ? -9.676 10.901 1.604 1.00 97.00 107 VAL A C 1
ATOM 787 O O . VAL A 1 107 ? -9.032 10.054 2.213 1.00 97.00 107 VAL A O 1
ATOM 790 N N . ILE A 1 108 ? -9.239 11.452 0.476 1.00 95.88 108 ILE A N 1
ATOM 791 C CA . ILE A 1 108 ? -7.905 11.177 -0.065 1.00 95.88 108 ILE A CA 1
ATOM 792 C C . ILE A 1 108 ? -6.856 11.792 0.870 1.00 95.88 108 ILE A C 1
ATOM 794 O O . ILE A 1 108 ? -6.998 12.934 1.309 1.00 95.88 108 ILE A O 1
ATOM 798 N N . TYR A 1 109 ? -5.819 11.024 1.197 1.00 94.81 109 TYR A N 1
ATOM 799 C CA . TYR A 1 109 ? -4.638 11.534 1.877 1.00 94.81 109 TYR A CA 1
ATOM 800 C C . TYR A 1 109 ? -3.794 12.347 0.892 1.00 94.81 109 TYR A C 1
ATOM 802 O O . TYR A 1 109 ? -3.294 11.801 -0.087 1.00 94.81 109 TYR A O 1
ATOM 810 N N . GLU A 1 110 ? -3.623 13.637 1.175 1.00 90.88 110 GLU A N 1
ATOM 811 C CA . GLU A 1 110 ? -2.733 14.516 0.409 1.00 90.88 110 GLU A CA 1
ATOM 812 C C . GLU A 1 110 ? -1.519 14.919 1.253 1.00 90.88 110 GLU A C 1
ATOM 814 O O . GLU A 1 110 ? -0.389 14.551 0.944 1.00 90.88 110 GLU A O 1
ATOM 819 N N . THR A 1 111 ? -1.750 15.644 2.351 1.00 87.06 111 THR A N 1
ATOM 820 C CA . THR A 1 111 ? -0.683 16.106 3.258 1.00 87.06 111 THR A CA 1
ATOM 821 C C . THR A 1 111 ? -1.010 15.858 4.724 1.00 87.06 111 THR A C 1
ATOM 823 O O . THR A 1 111 ? -0.139 15.433 5.485 1.00 87.06 111 THR A O 1
ATOM 826 N N . ASP A 1 112 ? -2.268 16.067 5.116 1.00 91.06 112 ASP A N 1
ATOM 827 C CA . ASP A 1 112 ? -2.683 16.038 6.516 1.00 91.06 112 ASP A CA 1
ATOM 828 C C . ASP A 1 112 ? -3.368 14.724 6.893 1.00 91.06 112 ASP A C 1
ATOM 830 O O . ASP A 1 112 ? -4.242 14.208 6.193 1.00 91.06 112 ASP A O 1
ATOM 834 N N . LEU A 1 113 ? -2.988 14.196 8.055 1.00 94.88 113 LEU A N 1
ATOM 835 C CA . LEU A 1 113 ? -3.644 13.042 8.651 1.00 94.88 113 LEU A CA 1
ATOM 836 C C . LEU A 1 113 ? -4.906 13.471 9.400 1.00 94.88 113 LEU A C 1
ATOM 838 O O . LEU A 1 113 ? -4.862 14.303 10.306 1.00 94.88 113 LEU A O 1
ATOM 842 N N . VAL A 1 114 ? -6.026 12.827 9.077 1.00 95.75 114 VAL A N 1
ATOM 843 C CA . VAL A 1 114 ? -7.302 13.018 9.771 1.00 95.75 114 VAL A CA 1
ATOM 844 C C . VAL A 1 114 ? -7.554 11.832 10.693 1.00 95.75 114 VAL A C 1
ATOM 846 O O . VAL A 1 114 ? -7.677 10.697 10.234 1.00 95.75 114 VAL A O 1
ATOM 849 N N . ALA A 1 115 ? -7.617 12.089 12.001 1.00 97.75 115 ALA A N 1
ATOM 850 C CA . ALA A 1 115 ? -7.890 11.049 12.984 1.00 97.75 115 ALA A CA 1
ATOM 851 C C . ALA A 1 115 ? -9.321 10.524 12.815 1.00 97.75 115 ALA A C 1
ATOM 853 O O . ALA A 1 115 ? -10.273 11.300 12.755 1.00 97.75 115 ALA A O 1
ATOM 854 N N . TRP A 1 116 ? -9.474 9.202 12.789 1.00 98.38 116 TRP A N 1
ATOM 855 C CA . TRP A 1 116 ? -10.770 8.531 12.861 1.00 98.38 116 TRP A CA 1
ATOM 856 C C . TRP A 1 116 ? -11.365 8.642 14.271 1.00 98.38 116 TRP A C 1
ATOM 858 O O . TRP A 1 116 ? -12.564 8.871 14.442 1.00 98.38 116 TRP A O 1
ATOM 868 N N . LYS A 1 117 ? -10.518 8.503 15.297 1.00 98.31 117 LYS A N 1
ATOM 869 C CA . LYS A 1 117 ? -10.868 8.724 16.706 1.00 98.31 117 LYS A CA 1
ATOM 870 C C . LYS A 1 117 ? -9.735 9.468 17.400 1.00 98.31 117 LYS A C 1
ATOM 872 O O . LYS A 1 117 ? -8.577 9.140 17.173 1.00 98.31 117 LYS A O 1
ATOM 877 N N . SER A 1 118 ? -10.070 10.405 18.281 1.00 98.19 118 SER A N 1
ATOM 878 C CA . SER A 1 118 ? -9.083 11.188 19.033 1.00 98.19 118 SER A CA 1
ATOM 879 C C . SER A 1 118 ? -9.210 10.988 20.537 1.00 98.19 118 SER A C 1
ATOM 881 O O . SER A 1 118 ? -10.316 10.778 21.044 1.00 98.19 118 SER A O 1
ATOM 883 N N . GLY A 1 119 ? -8.087 11.072 21.253 1.00 97.44 119 GLY A N 1
ATOM 884 C CA . GLY A 1 119 ? -8.046 10.986 22.718 1.00 97.44 119 GLY A CA 1
ATOM 885 C C . GLY A 1 119 ? -8.572 9.662 23.292 1.00 97.44 119 GLY A C 1
ATOM 886 O O . GLY A 1 119 ? -9.166 9.636 24.372 1.00 97.44 119 GLY A O 1
ATOM 887 N N . VAL A 1 120 ? -8.388 8.559 22.568 1.00 97.50 120 VAL A N 1
ATOM 888 C CA . VAL A 1 120 ? -8.885 7.230 22.932 1.00 97.50 120 VAL A CA 1
ATOM 889 C C . VAL A 1 120 ? -8.118 6.693 24.138 1.00 97.50 120 VAL A C 1
ATOM 891 O O . VAL A 1 120 ? -6.899 6.567 24.110 1.00 97.50 120 VAL A O 1
ATOM 894 N N . THR A 1 121 ? -8.848 6.352 25.198 1.00 94.12 121 THR A N 1
ATOM 895 C CA . THR A 1 121 ? -8.315 5.689 26.408 1.00 94.12 121 THR A CA 1
ATOM 896 C C . THR A 1 121 ? -9.016 4.371 26.720 1.00 94.12 121 THR A C 1
ATOM 898 O O . THR A 1 121 ? -8.483 3.543 27.449 1.00 94.12 121 THR A O 1
ATOM 901 N N . GLN A 1 122 ? -10.215 4.171 26.176 1.00 95.88 122 GLN A N 1
ATOM 902 C CA . GLN A 1 122 ? -11.016 2.966 26.367 1.00 95.88 122 GLN A CA 1
ATOM 903 C C . GLN A 1 122 ? -10.724 1.943 25.263 1.00 95.88 122 GLN A C 1
ATOM 905 O O . GLN A 1 122 ? -10.266 2.341 24.188 1.00 95.88 122 GLN A O 1
ATOM 910 N N . PRO A 1 123 ? -11.016 0.649 25.491 1.00 97.19 123 PRO A N 1
ATOM 911 C CA . PRO A 1 123 ? -10.973 -0.346 24.429 1.00 97.19 123 PRO A CA 1
ATOM 912 C C . PRO A 1 123 ? -11.837 0.076 23.238 1.00 97.19 123 PRO A C 1
ATOM 914 O O . PRO A 1 123 ? -12.903 0.677 23.404 1.00 97.19 123 PRO A O 1
ATOM 917 N N . VAL A 1 124 ? -11.377 -0.256 22.038 1.00 98.00 124 VAL A N 1
ATOM 918 C CA . VAL A 1 124 ? -12.098 0.001 20.789 1.00 98.00 124 VAL A CA 1
ATOM 919 C C . VAL A 1 124 ? -12.626 -1.321 20.262 1.00 98.00 124 VAL A C 1
ATOM 921 O O . VAL A 1 124 ? -11.899 -2.306 20.247 1.00 98.00 124 VAL A O 1
ATOM 924 N N . ASP A 1 125 ? -13.876 -1.321 19.812 1.00 98.06 125 ASP A N 1
ATOM 925 C CA . ASP A 1 125 ? -14.476 -2.388 19.015 1.00 98.06 125 ASP A CA 1
ATOM 926 C C . ASP A 1 125 ? -15.517 -1.750 18.089 1.00 98.06 125 ASP A C 1
ATOM 928 O O . ASP A 1 125 ? -16.518 -1.197 18.555 1.00 98.06 125 ASP A O 1
ATOM 932 N N . ALA A 1 126 ? -15.239 -1.716 16.788 1.00 97.88 126 ALA A N 1
ATOM 933 C CA . ALA A 1 126 ? -16.102 -1.054 15.820 1.00 97.88 126 ALA A CA 1
ATOM 934 C C . ALA A 1 126 ? -16.066 -1.740 14.456 1.00 97.88 126 ALA A C 1
ATOM 936 O O . ALA A 1 126 ? -15.004 -2.105 13.954 1.00 97.88 126 ALA A O 1
ATOM 937 N N . PHE A 1 127 ? -17.235 -1.834 13.827 1.00 97.69 127 PHE A N 1
ATOM 938 C CA . PHE A 1 127 ? -17.372 -2.199 12.422 1.00 97.69 127 PHE A CA 1
ATOM 939 C C . PHE A 1 127 ? -17.313 -0.948 11.547 1.00 97.69 127 PHE A C 1
ATOM 941 O O . PHE A 1 127 ? -17.882 0.088 11.898 1.00 97.69 127 PHE A O 1
ATOM 948 N N . LEU A 1 128 ? -16.650 -1.057 10.401 1.00 96.69 128 LEU A N 1
ATOM 949 C CA . LEU A 1 128 ? -16.588 -0.013 9.384 1.00 96.69 128 LEU A CA 1
ATOM 950 C C . LEU A 1 128 ? -17.450 -0.444 8.196 1.00 96.69 128 LEU A C 1
ATOM 952 O O . LEU A 1 128 ? -17.377 -1.594 7.777 1.00 96.69 128 LEU A O 1
ATOM 956 N N . PHE A 1 129 ? -18.249 0.475 7.653 1.00 95.81 129 PHE A N 1
ATOM 957 C CA . PHE A 1 129 ? -19.020 0.324 6.403 1.00 95.81 129 PHE A CA 1
ATOM 958 C C . PHE A 1 129 ? -20.045 -0.828 6.328 1.00 95.81 129 PHE A C 1
ATOM 960 O O . PHE A 1 129 ? -20.779 -0.912 5.347 1.00 95.81 129 PHE A O 1
ATOM 967 N N . GLY A 1 130 ? -20.152 -1.672 7.356 1.00 96.00 130 GLY A N 1
ATOM 968 C CA . GLY A 1 130 ? -21.017 -2.851 7.350 1.00 96.00 130 GLY A CA 1
ATOM 969 C C . GLY A 1 130 ? -20.446 -4.002 6.516 1.00 96.00 130 GLY A C 1
ATOM 970 O O . GLY A 1 130 ? -19.261 -4.031 6.189 1.00 96.00 130 GLY A O 1
ATOM 971 N N . ASP A 1 131 ? -21.302 -4.972 6.200 1.00 97.94 131 ASP A N 1
ATOM 972 C CA . ASP A 1 131 ? -20.932 -6.121 5.374 1.00 97.94 131 ASP A CA 1
ATOM 973 C C . ASP A 1 131 ? -20.945 -5.729 3.894 1.00 97.94 131 ASP A C 1
ATOM 975 O O . ASP A 1 131 ? -21.967 -5.289 3.364 1.00 97.94 131 ASP A O 1
ATOM 979 N N . ILE A 1 132 ? -19.813 -5.925 3.219 1.00 97.69 132 ILE A N 1
ATOM 980 C CA . ILE A 1 132 ? -19.637 -5.612 1.802 1.00 97.69 132 ILE A CA 1
ATOM 981 C C . ILE A 1 132 ? -19.538 -6.936 1.033 1.00 97.69 132 ILE A C 1
ATOM 983 O O . ILE A 1 132 ? -18.583 -7.693 1.234 1.00 97.69 132 ILE A O 1
ATOM 987 N N . PRO A 1 133 ? -20.496 -7.252 0.145 1.00 97.69 133 PRO A N 1
ATOM 988 C CA . PRO A 1 133 ? -20.377 -8.409 -0.731 1.00 97.69 133 PRO A CA 1
ATOM 989 C C . PRO A 1 133 ? -19.131 -8.284 -1.607 1.00 97.69 133 PRO A C 1
ATOM 991 O O . PRO A 1 133 ? -18.904 -7.242 -2.220 1.00 97.69 133 PRO A O 1
ATOM 994 N N . VAL A 1 134 ? -18.357 -9.362 -1.727 1.00 94.94 134 VAL A N 1
ATOM 995 C CA . VAL A 1 134 ? -17.161 -9.399 -2.583 1.00 94.94 134 VAL A CA 1
ATOM 996 C C . VAL A 1 134 ? -17.498 -9.055 -4.041 1.00 94.94 134 VAL A C 1
ATOM 998 O O . VAL A 1 134 ? -16.719 -8.392 -4.710 1.00 94.94 134 VAL A O 1
ATOM 1001 N N . SER A 1 135 ? -18.700 -9.402 -4.513 1.00 93.62 135 SER A N 1
ATOM 1002 C CA . SER A 1 135 ? -19.194 -9.048 -5.853 1.00 93.62 135 SER A CA 1
ATOM 1003 C C . SER A 1 135 ? -19.359 -7.543 -6.101 1.00 93.62 135 SER A C 1
ATOM 1005 O O . SER A 1 135 ? -19.530 -7.137 -7.246 1.00 93.62 135 SER A O 1
ATOM 1007 N N . SER A 1 136 ? -19.370 -6.723 -5.047 1.00 94.94 136 SER A N 1
ATOM 1008 C CA . SER A 1 136 ? -19.479 -5.262 -5.142 1.00 94.94 136 SER A CA 1
ATOM 1009 C C . SER A 1 136 ? -18.123 -4.575 -5.317 1.00 94.94 136 SER A C 1
ATOM 1011 O O . SER A 1 136 ? -18.072 -3.355 -5.455 1.00 94.94 136 SER A O 1
ATOM 1013 N N . LEU A 1 137 ? -17.031 -5.338 -5.278 1.00 93.12 137 LEU A N 1
ATOM 1014 C CA . LEU A 1 137 ? -15.666 -4.847 -5.374 1.00 93.12 137 LEU A CA 1
ATOM 1015 C C . LEU A 1 137 ? -14.960 -5.525 -6.560 1.00 93.12 137 LEU A C 1
ATOM 1017 O O . LEU A 1 137 ? -15.149 -6.724 -6.781 1.00 93.12 137 LEU A O 1
ATOM 1021 N N . PRO A 1 138 ? -14.153 -4.787 -7.341 1.00 90.81 138 PRO A N 1
ATOM 1022 C CA . PRO A 1 138 ? -13.314 -5.396 -8.359 1.00 90.81 138 PRO A CA 1
ATOM 1023 C C . PRO A 1 138 ? -12.348 -6.437 -7.773 1.00 90.81 138 PRO A C 1
ATOM 1025 O O . PRO A 1 138 ? -11.869 -6.284 -6.649 1.00 90.81 138 PRO A O 1
ATOM 1028 N N . PRO A 1 139 ? -12.009 -7.485 -8.533 1.00 87.50 139 PRO A N 1
ATOM 1029 C CA . PRO A 1 139 ? -10.912 -8.366 -8.172 1.00 87.50 139 PRO A CA 1
ATOM 1030 C C . PRO A 1 139 ? -9.588 -7.610 -8.038 1.00 87.50 139 PRO A C 1
ATOM 1032 O O . PRO A 1 139 ? -9.282 -6.730 -8.841 1.00 87.50 139 PRO A O 1
ATOM 1035 N N . GLY A 1 140 ? -8.825 -7.956 -7.004 1.00 86.62 140 GLY A N 1
ATOM 1036 C CA . GLY A 1 140 ? -7.547 -7.338 -6.677 1.00 86.62 140 GLY A CA 1
ATOM 1037 C C . GLY A 1 140 ? -7.191 -7.446 -5.201 1.00 86.62 140 GLY A C 1
ATOM 1038 O O . GLY A 1 140 ? -7.936 -7.998 -4.387 1.00 86.62 140 GLY A O 1
ATOM 1039 N N . GLN A 1 141 ? -6.020 -6.920 -4.859 1.00 88.88 141 GLN A N 1
ATOM 1040 C CA . GLN A 1 141 ? -5.559 -6.811 -3.481 1.00 88.88 141 GLN A CA 1
ATOM 1041 C C . GLN A 1 141 ? -5.990 -5.467 -2.886 1.00 88.88 141 GLN A C 1
ATOM 1043 O O . GLN A 1 141 ? -5.924 -4.434 -3.547 1.00 88.88 141 GLN A O 1
ATOM 1048 N N . TYR A 1 142 ? -6.423 -5.490 -1.632 1.00 94.44 142 TYR A N 1
ATOM 1049 C CA . TYR A 1 142 ? -6.854 -4.330 -0.861 1.00 94.44 142 TYR A CA 1
ATOM 1050 C C . TYR A 1 142 ? -6.045 -4.275 0.427 1.00 94.4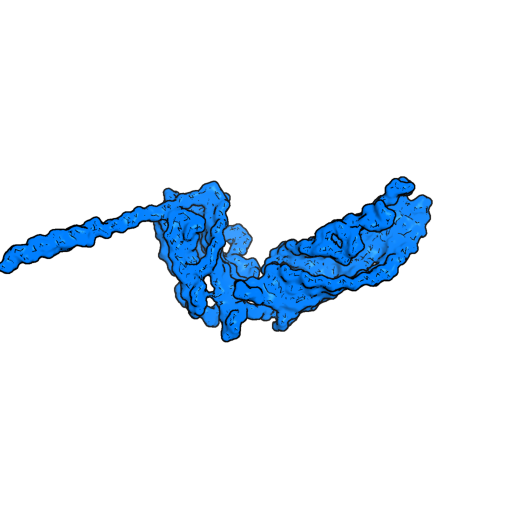4 142 TYR A C 1
ATOM 1052 O O . TYR A 1 142 ? -5.864 -5.300 1.084 1.00 94.44 142 TYR A O 1
ATOM 1060 N N . HIS A 1 143 ? -5.577 -3.090 0.801 1.00 96.62 143 HIS A N 1
ATOM 1061 C CA . HIS A 1 143 ? -4.718 -2.878 1.961 1.00 96.62 143 HIS A CA 1
ATOM 1062 C C . HIS A 1 143 ? -5.443 -2.053 3.018 1.00 96.62 143 HIS A C 1
ATOM 1064 O O . HIS A 1 143 ? -6.110 -1.061 2.709 1.00 96.62 143 HIS A O 1
ATOM 1070 N N . CYS A 1 144 ? -5.291 -2.456 4.275 1.00 98.12 144 CYS A N 1
ATOM 1071 C CA . CYS A 1 144 ? -5.866 -1.785 5.430 1.00 98.12 144 CYS A CA 1
ATOM 1072 C C . CYS A 1 144 ? -4.758 -1.446 6.423 1.00 98.12 144 CYS A C 1
ATOM 1074 O O . CYS A 1 144 ? -3.961 -2.304 6.811 1.00 98.12 144 CYS A O 1
ATOM 1076 N N . TYR A 1 145 ? -4.748 -0.192 6.855 1.00 98.50 145 TYR A N 1
ATOM 1077 C CA . TYR A 1 145 ? -3.785 0.364 7.789 1.00 98.50 145 TYR A CA 1
ATOM 1078 C C . TYR A 1 145 ? -4.517 0.893 9.016 1.00 98.50 145 TYR A C 1
ATOM 1080 O O . TYR A 1 145 ? -5.538 1.574 8.896 1.00 98.50 145 TYR A O 1
ATOM 1088 N N . LEU A 1 146 ? -3.967 0.629 10.196 1.00 98.69 146 LEU A N 1
ATOM 1089 C CA . LEU A 1 146 ? -4.361 1.284 11.437 1.00 98.69 146 LEU A CA 1
ATOM 1090 C C . LEU A 1 146 ? -3.120 1.885 12.072 1.00 98.69 146 LEU A C 1
ATOM 1092 O O . LEU A 1 146 ? -2.161 1.169 12.347 1.00 98.69 146 LEU A O 1
ATOM 1096 N N . MET A 1 147 ? -3.155 3.183 12.333 1.00 98.62 147 MET A N 1
ATOM 1097 C CA . MET A 1 147 ? -2.091 3.879 13.036 1.00 98.62 147 MET A CA 1
ATOM 1098 C C . MET A 1 147 ? -2.603 4.385 14.379 1.00 98.62 147 MET A C 1
ATOM 1100 O O . MET A 1 147 ? -3.668 4.998 14.438 1.00 98.62 147 MET A O 1
ATOM 1104 N N . ALA A 1 148 ? -1.842 4.146 15.442 1.00 98.56 148 ALA A N 1
ATOM 1105 C CA . ALA A 1 148 ? -2.065 4.740 16.753 1.00 98.56 148 ALA A CA 1
ATOM 1106 C C . ALA A 1 148 ? -0.881 5.633 17.114 1.00 98.56 148 ALA A C 1
ATOM 1108 O O . ALA A 1 148 ? 0.265 5.187 17.048 1.00 98.56 148 ALA A O 1
ATOM 1109 N N . THR A 1 149 ? -1.151 6.869 17.523 1.00 98.56 149 THR A N 1
ATOM 1110 C CA . THR A 1 149 ? -0.134 7.830 17.973 1.00 98.56 149 THR A CA 1
ATOM 1111 C C . THR A 1 149 ? -0.473 8.308 19.381 1.00 98.56 149 THR A C 1
ATOM 1113 O O . THR A 1 149 ? -1.657 8.392 19.715 1.00 98.56 149 THR A O 1
ATOM 1116 N N . PRO A 1 150 ? 0.502 8.686 20.227 1.00 98.00 150 PRO A N 1
ATOM 1117 C CA . PRO A 1 150 ? 0.190 9.497 21.398 1.00 98.00 150 PRO A CA 1
ATOM 1118 C C . PRO A 1 150 ? -0.605 10.736 20.962 1.00 98.00 150 PRO A C 1
ATOM 1120 O O . PRO A 1 150 ? -0.329 11.298 19.897 1.00 98.00 150 PRO A O 1
ATOM 1123 N N . ALA A 1 151 ? -1.599 11.144 21.753 1.00 94.75 151 ALA A N 1
ATOM 1124 C CA . ALA A 1 151 ? -2.466 12.255 21.371 1.00 94.75 151 ALA A CA 1
ATOM 1125 C C . ALA A 1 151 ? -1.645 13.502 20.983 1.00 94.75 151 ALA A C 1
ATOM 1127 O O . ALA A 1 151 ? -0.742 13.910 21.720 1.00 94.75 151 ALA A O 1
ATOM 1128 N N . VAL A 1 152 ? -1.964 14.105 19.832 1.00 89.62 152 VAL A N 1
ATOM 1129 C CA . VAL A 1 152 ? -1.307 15.321 19.298 1.00 89.62 152 VAL A CA 1
ATOM 1130 C C . VAL A 1 152 ? 0.177 15.138 18.895 1.00 89.62 152 VAL A C 1
ATOM 1132 O O . VAL A 1 152 ? 0.832 16.103 18.504 1.00 89.62 152 VAL A O 1
ATOM 1135 N N . ASN A 1 153 ? 0.744 13.926 18.937 1.00 93.31 153 ASN A N 1
ATOM 1136 C CA . ASN A 1 153 ? 2.147 13.682 18.578 1.00 93.31 153 ASN A CA 1
ATOM 1137 C C . ASN A 1 153 ? 2.300 12.583 17.518 1.00 93.31 153 ASN A C 1
ATOM 1139 O O . ASN A 1 153 ? 2.327 11.400 17.838 1.00 93.31 153 ASN A O 1
ATOM 1143 N N . LEU A 1 154 ? 2.517 12.990 16.266 1.00 95.56 154 LEU A N 1
ATOM 1144 C CA . LEU A 1 154 ? 2.727 12.084 15.130 1.00 95.56 154 LEU A CA 1
ATOM 1145 C C . LEU A 1 154 ? 4.163 11.534 15.013 1.00 95.56 154 LEU A C 1
ATOM 1147 O O . LEU A 1 154 ? 4.427 10.691 14.160 1.00 95.56 154 LEU A O 1
ATOM 1151 N N . SER A 1 155 ? 5.111 11.989 15.843 1.00 97.19 155 SER A N 1
ATOM 1152 C CA . SER A 1 155 ? 6.520 11.563 15.741 1.00 97.19 155 SER A CA 1
ATOM 1153 C C . SER A 1 155 ? 6.750 10.116 16.198 1.00 97.19 155 SER A C 1
ATOM 1155 O O . SER A 1 155 ? 7.762 9.514 15.835 1.00 97.19 155 SER A O 1
ATOM 1157 N N . ALA A 1 156 ? 5.828 9.562 16.991 1.00 97.94 156 ALA A N 1
ATOM 1158 C CA . ALA A 1 156 ? 5.848 8.188 17.483 1.00 97.94 156 ALA A CA 1
ATOM 1159 C C . ALA A 1 156 ? 4.514 7.507 17.164 1.00 97.94 156 ALA A C 1
ATOM 1161 O O . ALA A 1 156 ? 3.452 8.090 17.382 1.00 97.94 156 ALA A O 1
ATOM 1162 N N . TYR A 1 157 ? 4.564 6.274 16.665 1.00 98.50 157 TYR A N 1
ATOM 1163 C CA . TYR A 1 157 ? 3.370 5.538 16.275 1.00 98.50 157 TYR A CA 1
ATOM 1164 C C . TYR A 1 157 ? 3.568 4.025 16.307 1.00 98.50 157 TYR A C 1
ATOM 1166 O O . TYR A 1 157 ? 4.673 3.509 16.128 1.00 98.50 157 TYR A O 1
ATOM 1174 N N . TYR A 1 158 ? 2.452 3.325 16.467 1.00 98.69 158 TYR A N 1
ATOM 1175 C CA . TYR A 1 158 ? 2.296 1.949 16.016 1.00 98.69 158 TYR A CA 1
ATOM 1176 C C . TYR A 1 158 ? 1.514 1.966 14.708 1.00 98.69 158 TYR A C 1
ATOM 1178 O O . TYR A 1 158 ? 0.471 2.614 14.638 1.00 98.69 158 TYR A O 1
ATOM 1186 N N . LEU A 1 159 ? 2.015 1.280 13.683 1.00 98.69 159 LEU A N 1
ATOM 1187 C CA . LEU A 1 159 ? 1.365 1.140 12.384 1.00 98.69 159 LEU A CA 1
ATOM 1188 C C . LEU A 1 159 ? 1.145 -0.341 12.095 1.00 98.69 159 LEU A C 1
ATOM 1190 O O . LEU A 1 159 ? 2.091 -1.083 11.859 1.00 98.69 159 LEU A O 1
ATOM 1194 N N . TRP A 1 160 ? -0.110 -0.760 12.0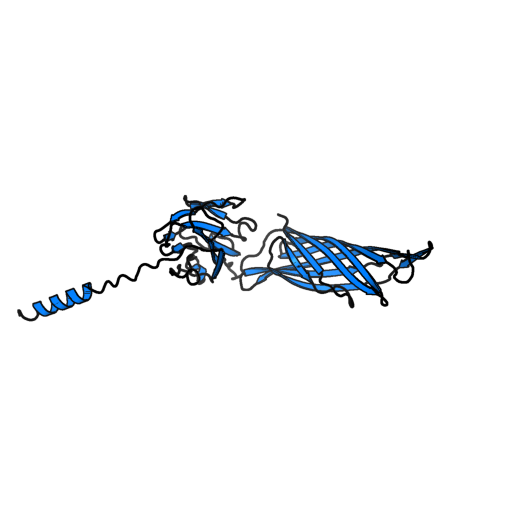97 1.00 98.81 160 TRP A N 1
ATOM 1195 C CA . TRP A 1 160 ? -0.528 -2.106 11.733 1.00 98.81 160 TRP A CA 1
ATOM 1196 C C . TRP A 1 160 ? -0.983 -2.131 10.283 1.00 98.81 160 TRP A C 1
ATOM 1198 O O . TRP A 1 160 ? -1.789 -1.290 9.880 1.00 98.81 160 TRP A O 1
ATOM 1208 N N . HIS A 1 161 ? -0.520 -3.119 9.527 1.00 98.44 161 HIS A N 1
ATOM 1209 C CA . HIS A 1 161 ? -0.901 -3.330 8.138 1.00 98.44 161 HIS A CA 1
ATOM 1210 C C . HIS A 1 161 ? -1.359 -4.773 7.917 1.00 98.44 161 HIS A C 1
ATOM 1212 O O . HIS A 1 161 ? -0.711 -5.741 8.321 1.00 98.44 161 HIS A O 1
ATOM 1218 N N . THR A 1 162 ? -2.506 -4.897 7.257 1.00 98.12 162 THR A N 1
ATOM 1219 C CA . THR A 1 162 ? -3.015 -6.158 6.728 1.00 98.12 162 THR A CA 1
ATOM 1220 C C . THR A 1 162 ? -3.609 -5.929 5.344 1.00 98.12 162 THR A C 1
ATOM 1222 O O . THR A 1 162 ? -3.755 -4.795 4.885 1.00 98.12 162 THR A O 1
ATOM 1225 N N . HIS A 1 163 ? -3.947 -7.009 4.657 1.00 95.94 163 HIS A N 1
ATOM 1226 C CA . HIS A 1 163 ? -4.525 -6.957 3.323 1.00 95.94 163 HIS A CA 1
ATOM 1227 C C . HIS A 1 163 ? -5.558 -8.061 3.156 1.00 95.94 163 HIS A C 1
ATOM 1229 O O . HIS A 1 163 ? -5.527 -9.053 3.876 1.00 95.94 163 HIS A O 1
ATOM 1235 N N . PHE A 1 164 ? -6.428 -7.928 2.166 1.00 94.94 164 PHE A N 1
ATOM 1236 C CA . PHE A 1 164 ? -7.253 -9.026 1.680 1.00 94.94 164 PHE A CA 1
ATOM 1237 C C . PHE A 1 164 ? -7.258 -9.041 0.159 1.00 94.94 164 PHE A C 1
ATOM 1239 O O . PHE A 1 164 ? -6.928 -8.053 -0.497 1.00 94.94 164 PHE A O 1
ATOM 1246 N N . VAL A 1 165 ? -7.611 -10.191 -0.397 1.00 91.81 165 VAL A N 1
ATOM 1247 C CA . VAL A 1 165 ? -7.627 -10.415 -1.836 1.00 91.81 165 VAL A CA 1
ATOM 1248 C C . VAL A 1 165 ? -9.039 -10.763 -2.255 1.00 91.81 165 VAL A C 1
ATOM 1250 O O . VAL A 1 165 ? -9.662 -11.658 -1.683 1.00 91.81 165 VAL A O 1
ATOM 1253 N N . ILE A 1 166 ? -9.507 -10.100 -3.303 1.00 91.75 166 ILE A N 1
ATOM 1254 C CA . ILE A 1 166 ? -10.693 -10.503 -4.043 1.00 91.75 166 ILE A CA 1
ATOM 1255 C C . ILE A 1 166 ? -10.243 -11.170 -5.331 1.00 91.75 166 ILE A C 1
ATOM 1257 O O . ILE A 1 166 ? -9.508 -10.587 -6.126 1.00 91.75 166 ILE A O 1
ATOM 1261 N N . ARG A 1 167 ? -10.695 -12.407 -5.526 1.00 86.19 167 ARG A N 1
ATOM 1262 C CA . ARG A 1 167 ? -10.453 -13.167 -6.748 1.00 86.19 167 ARG A CA 1
ATOM 1263 C C . ARG A 1 167 ? -11.645 -13.037 -7.696 1.00 86.19 167 ARG A C 1
ATOM 1265 O O . ARG A 1 167 ? -12.784 -12.892 -7.255 1.00 86.19 167 ARG A O 1
ATOM 1272 N N . ASP A 1 168 ? -11.379 -13.077 -8.993 1.00 83.00 168 ASP A N 1
ATOM 1273 C CA . ASP A 1 168 ? -12.390 -13.166 -10.037 1.00 83.00 168 ASP A CA 1
ATOM 1274 C C . ASP A 1 168 ? -13.059 -14.553 -10.055 1.00 83.00 168 ASP A C 1
ATOM 1276 O O . ASP A 1 168 ? -12.685 -15.470 -9.320 1.00 83.00 168 ASP A O 1
ATOM 1280 N N . GLY A 1 169 ? -14.071 -14.722 -10.912 1.00 77.31 169 GLY A N 1
ATOM 1281 C CA . GLY A 1 169 ? -14.810 -15.983 -11.034 1.00 77.31 169 GLY A CA 1
ATOM 1282 C C . GLY A 1 169 ? -13.975 -17.179 -11.516 1.00 77.31 169 GLY A C 1
ATOM 1283 O O . GLY A 1 169 ? -14.432 -18.313 -11.389 1.00 77.31 169 GLY A O 1
ATOM 1284 N N . ALA A 1 170 ? -12.771 -16.948 -12.048 1.00 75.06 170 ALA A N 1
ATOM 1285 C CA . ALA A 1 170 ? -11.810 -17.982 -12.427 1.00 75.06 170 ALA A CA 1
ATOM 1286 C C . ALA A 1 170 ? -10.748 -18.234 -11.336 1.00 75.06 170 ALA A C 1
ATOM 1288 O O . ALA A 1 170 ? -9.894 -19.104 -11.502 1.00 75.06 170 ALA A O 1
ATOM 1289 N N . GLY A 1 171 ? -10.796 -17.502 -10.217 1.00 74.56 171 GLY A N 1
ATOM 1290 C CA . GLY A 1 171 ? -9.812 -17.575 -9.138 1.00 74.56 171 GLY A CA 1
ATOM 1291 C C . GLY A 1 171 ? -8.548 -16.733 -9.369 1.00 74.56 171 GLY A C 1
ATOM 1292 O O . GLY A 1 171 ? -7.645 -16.779 -8.524 1.00 74.56 171 GLY A O 1
ATOM 1293 N N . GLY A 1 172 ? -8.479 -15.970 -10.466 1.00 73.38 172 GLY A N 1
ATOM 1294 C CA . GLY A 1 172 ? -7.438 -14.966 -10.723 1.00 73.38 172 GLY A CA 1
ATOM 1295 C C . GLY A 1 172 ? -7.660 -13.712 -9.879 1.00 73.38 172 GLY A C 1
ATOM 1296 O O . GLY A 1 172 ? -8.711 -13.573 -9.266 1.00 73.38 172 GLY A O 1
ATOM 1297 N N . CYS A 1 173 ? -6.705 -12.787 -9.795 1.00 66.44 173 CYS A N 1
ATOM 1298 C CA . CYS A 1 173 ? -6.838 -11.608 -8.924 1.00 66.44 173 CYS A CA 1
ATOM 1299 C C . CYS A 1 173 ? -7.226 -10.327 -9.672 1.00 66.44 173 CYS A C 1
ATOM 1301 O O . CYS A 1 173 ? -6.930 -9.218 -9.228 1.00 66.44 173 CYS A O 1
ATOM 1303 N N . GLY A 1 174 ? -7.932 -10.487 -10.794 1.00 62.41 174 GLY A N 1
ATOM 1304 C CA . GLY A 1 174 ? -8.292 -9.391 -11.684 1.00 62.41 174 GLY A CA 1
ATOM 1305 C C . GLY A 1 174 ? -7.188 -9.058 -12.675 1.00 62.41 174 GLY A C 1
ATOM 1306 O O . GLY A 1 174 ? -6.006 -9.066 -12.370 1.00 62.41 174 GLY A O 1
ATOM 1307 N N . SER A 1 175 ? -7.580 -8.746 -13.901 1.00 56.66 175 SER A N 1
ATOM 1308 C CA . SER A 1 175 ? -6.650 -8.230 -14.899 1.00 56.66 175 SER A CA 1
ATOM 1309 C C . SER A 1 175 ? -6.501 -6.718 -14.710 1.00 56.66 175 SER A C 1
ATOM 1311 O O . SER A 1 175 ? -7.505 -6.038 -14.475 1.00 56.66 175 SER A O 1
ATOM 1313 N N . TYR A 1 176 ? -5.280 -6.181 -14.832 1.00 59.50 176 TYR A N 1
ATOM 1314 C CA . TYR A 1 176 ? -5.013 -4.737 -14.889 1.00 59.50 176 TYR A CA 1
ATOM 1315 C C . TYR A 1 176 ? -5.534 -4.175 -16.220 1.00 59.50 176 TYR A C 1
ATOM 1317 O O . TYR A 1 176 ? -4.785 -3.777 -17.104 1.00 59.50 176 TYR A O 1
ATOM 1325 N N . ASN A 1 177 ? -6.852 -4.182 -16.395 1.00 49.12 177 ASN A N 1
ATOM 1326 C CA . ASN A 1 177 ? -7.483 -3.826 -17.653 1.00 49.12 177 ASN A CA 1
ATOM 1327 C C . ASN A 1 177 ? -7.494 -2.306 -17.820 1.00 49.12 177 ASN A C 1
ATOM 1329 O O . ASN A 1 177 ? -8.332 -1.605 -17.255 1.00 49.12 177 ASN A O 1
ATOM 1333 N N . GLY A 1 178 ? -6.571 -1.806 -18.632 1.00 56.59 178 GLY A N 1
ATOM 1334 C CA . GLY A 1 178 ? -6.604 -0.451 -19.160 1.00 56.59 178 GLY A CA 1
ATOM 1335 C C . GLY A 1 178 ? -5.321 -0.138 -19.924 1.00 56.59 178 GLY A C 1
ATOM 1336 O O . GLY A 1 178 ? -4.245 -0.425 -19.399 1.00 56.59 178 GLY A O 1
ATOM 1337 N N . PRO A 1 179 ? -5.400 0.446 -21.135 1.00 55.28 179 PRO A N 1
ATOM 1338 C CA . PRO A 1 179 ? -4.210 0.962 -21.788 1.00 55.28 179 PRO A CA 1
ATOM 1339 C C . PRO A 1 179 ? -3.576 2.023 -20.888 1.00 55.28 179 PRO A C 1
ATOM 1341 O O . PRO A 1 179 ? -4.251 2.961 -20.463 1.00 55.28 179 PRO A O 1
ATOM 1344 N N . ARG A 1 180 ? -2.293 1.854 -20.574 1.00 67.50 180 ARG A N 1
ATOM 1345 C CA . ARG A 1 180 ? -1.528 2.787 -19.738 1.00 67.50 180 ARG A CA 1
ATOM 1346 C C . ARG A 1 180 ? -0.183 3.067 -20.373 1.00 67.50 180 ARG A C 1
ATOM 1348 O O . ARG A 1 180 ? 0.394 2.184 -21.006 1.00 67.50 180 ARG A O 1
ATOM 1355 N N . SER A 1 181 ? 0.307 4.281 -20.171 1.00 69.88 181 SER A N 1
ATOM 1356 C CA . SER A 1 181 ? 1.622 4.708 -20.633 1.00 69.88 181 SER A CA 1
ATOM 1357 C C . SER A 1 181 ? 2.590 4.731 -19.459 1.00 69.88 181 SER A C 1
ATOM 1359 O O . SER A 1 181 ? 2.326 5.323 -18.417 1.00 69.88 181 SER A O 1
ATOM 1361 N N . PHE A 1 182 ? 3.743 4.122 -19.650 1.00 72.12 182 PHE A N 1
ATOM 1362 C CA . PHE A 1 182 ? 4.839 4.073 -18.699 1.00 72.12 182 PHE A CA 1
ATOM 1363 C C . PHE A 1 182 ? 6.059 4.691 -19.362 1.00 72.12 182 PHE A C 1
ATOM 1365 O O . PHE A 1 182 ? 6.184 4.733 -20.591 1.00 72.12 182 PHE A O 1
ATOM 1372 N N . SER A 1 183 ? 6.982 5.167 -18.543 1.00 70.12 183 SER A N 1
ATOM 1373 C CA . SER A 1 183 ? 8.294 5.575 -19.023 1.00 70.12 183 SER A CA 1
ATOM 1374 C C . SER A 1 183 ? 9.361 5.024 -18.104 1.00 70.12 183 SER A C 1
ATOM 1376 O O . SER A 1 183 ? 9.261 5.145 -16.882 1.00 70.12 183 SER A O 1
ATOM 1378 N N . MET A 1 184 ? 10.387 4.440 -18.705 1.00 71.56 184 MET A N 1
ATOM 1379 C CA . MET A 1 184 ? 11.581 4.011 -18.002 1.00 71.56 184 MET A CA 1
ATOM 1380 C C . MET A 1 184 ? 12.675 5.043 -18.228 1.00 71.56 184 MET A C 1
ATOM 1382 O O . MET A 1 184 ? 13.084 5.272 -19.368 1.00 71.56 184 MET A O 1
ATOM 1386 N N . THR A 1 185 ? 13.149 5.657 -17.148 1.00 72.00 185 THR A N 1
ATOM 1387 C CA . THR A 1 185 ? 14.321 6.532 -17.207 1.00 72.00 185 THR A CA 1
ATOM 1388 C C . THR A 1 185 ? 15.563 5.697 -16.941 1.00 72.00 185 THR A C 1
ATOM 1390 O O . THR A 1 185 ? 15.677 5.063 -15.889 1.00 72.00 185 THR A O 1
ATOM 1393 N N . LEU A 1 186 ? 16.501 5.722 -17.882 1.00 73.81 186 LEU A N 1
ATOM 1394 C CA . LEU A 1 186 ? 17.828 5.152 -17.725 1.00 73.81 186 LEU A CA 1
ATOM 1395 C C . LEU A 1 186 ? 18.826 6.281 -17.479 1.00 73.81 186 LEU A C 1
ATOM 1397 O O . LEU A 1 186 ? 18.939 7.195 -18.296 1.00 73.81 186 LEU A O 1
ATOM 1401 N N . ASN A 1 187 ? 19.553 6.205 -16.368 1.00 74.88 187 ASN A N 1
ATOM 1402 C CA . ASN A 1 187 ? 20.697 7.067 -16.087 1.00 74.88 187 ASN A CA 1
ATOM 1403 C C . ASN A 1 187 ? 21.796 6.207 -15.471 1.00 74.88 187 ASN A C 1
ATOM 1405 O O . ASN A 1 187 ? 21.702 5.782 -14.317 1.00 74.88 187 ASN A O 1
ATOM 1409 N N . HIS A 1 188 ? 22.817 5.910 -16.266 1.00 75.12 188 HIS A N 1
ATOM 1410 C CA . HIS A 1 188 ? 23.887 5.013 -15.870 1.00 75.12 188 HIS A CA 1
ATOM 1411 C C . HIS A 1 188 ? 25.259 5.618 -16.140 1.00 75.12 188 HIS A C 1
ATOM 1413 O O . HIS A 1 188 ? 25.474 6.297 -17.145 1.00 75.12 188 HIS A O 1
ATOM 1419 N N . VAL A 1 189 ? 26.193 5.319 -15.238 1.00 73.25 189 VAL A N 1
ATOM 1420 C CA . VAL A 1 189 ? 27.612 5.630 -15.371 1.00 73.25 189 VAL A CA 1
ATOM 1421 C C . VAL A 1 189 ? 28.396 4.348 -15.094 1.00 73.25 189 VAL A C 1
ATOM 1423 O O . VAL A 1 189 ? 28.356 3.832 -13.977 1.00 73.25 189 VAL A O 1
ATOM 1426 N N . ALA A 1 190 ? 29.099 3.837 -16.103 1.00 74.69 190 ALA A N 1
ATOM 1427 C CA . ALA A 1 190 ? 29.984 2.679 -15.992 1.00 74.69 190 ALA A CA 1
ATOM 1428 C C . ALA A 1 190 ? 31.442 3.091 -16.170 1.00 74.69 190 ALA A C 1
ATOM 1430 O O . ALA A 1 190 ? 31.761 3.917 -17.025 1.00 74.69 190 ALA A O 1
ATOM 1431 N N . ALA A 1 191 ? 32.328 2.433 -15.422 1.00 73.25 191 ALA A N 1
ATOM 1432 C CA . ALA A 1 191 ? 33.750 2.408 -15.724 1.00 73.25 191 ALA A CA 1
ATOM 1433 C C . ALA A 1 191 ? 34.064 1.154 -16.549 1.00 73.25 191 ALA A C 1
ATOM 1435 O O . ALA A 1 191 ? 33.746 0.028 -16.153 1.00 73.25 191 ALA A O 1
ATOM 1436 N N . VAL A 1 192 ? 34.695 1.338 -17.702 1.00 71.25 192 VAL A N 1
ATOM 1437 C CA . VAL A 1 192 ? 34.983 0.259 -18.649 1.00 71.25 192 VAL A CA 1
ATOM 1438 C C . VAL A 1 192 ? 36.471 0.214 -18.891 1.00 71.25 192 VAL A C 1
ATOM 1440 O O . VAL A 1 192 ? 37.056 1.214 -19.294 1.00 71.25 192 VAL A O 1
ATOM 1443 N N . ASN A 1 193 ? 37.090 -0.943 -18.659 1.00 70.50 193 ASN A N 1
ATOM 1444 C CA . ASN A 1 193 ? 38.482 -1.132 -19.027 1.00 70.50 193 ASN A CA 1
ATOM 1445 C C . ASN A 1 193 ? 38.567 -1.556 -20.497 1.00 70.50 193 ASN A C 1
ATOM 1447 O O . ASN A 1 193 ? 38.312 -2.713 -20.829 1.00 70.50 193 ASN A O 1
ATOM 1451 N N . MET A 1 194 ? 38.913 -0.625 -21.380 1.00 64.38 194 MET A N 1
ATOM 1452 C CA . MET A 1 194 ? 39.177 -0.926 -22.785 1.00 64.38 194 MET A CA 1
ATOM 1453 C C . MET A 1 194 ? 40.681 -0.857 -23.012 1.00 64.38 194 MET A C 1
ATOM 1455 O O . MET A 1 194 ? 41.274 0.205 -22.854 1.00 64.38 194 MET A O 1
ATOM 1459 N N . TYR A 1 195 ? 41.306 -1.978 -23.376 1.00 70.19 195 TYR A N 1
ATOM 1460 C CA . TYR A 1 195 ? 42.746 -2.054 -23.669 1.00 70.19 195 TYR A CA 1
ATOM 1461 C C . TYR A 1 195 ? 43.667 -1.581 -22.525 1.00 70.19 195 TYR A C 1
ATOM 1463 O O . TYR A 1 195 ? 44.741 -1.043 -22.777 1.00 70.19 195 TYR A O 1
ATOM 1471 N N . GLY A 1 196 ? 43.268 -1.785 -21.266 1.00 72.69 196 GLY A N 1
ATOM 1472 C CA . GLY A 1 196 ? 44.034 -1.350 -20.094 1.00 72.69 196 GLY A CA 1
ATOM 1473 C C . GLY A 1 196 ? 43.658 0.040 -19.573 1.00 72.69 196 GLY A C 1
ATOM 1474 O O . GLY A 1 196 ? 44.221 0.463 -18.566 1.00 72.69 196 GLY A O 1
ATOM 1475 N N . TYR A 1 197 ? 42.701 0.728 -20.202 1.00 69.75 197 TYR A N 1
ATOM 1476 C CA . TYR A 1 197 ? 42.289 2.089 -19.849 1.00 69.75 197 TYR A CA 1
ATOM 1477 C C . TYR A 1 197 ? 40.886 2.118 -19.262 1.00 69.75 197 TYR A C 1
ATOM 1479 O O . TYR A 1 197 ? 39.960 1.616 -19.892 1.00 69.75 197 TYR A O 1
ATOM 1487 N N . GLU A 1 198 ? 40.716 2.751 -18.101 1.00 71.69 198 GLU A N 1
ATOM 1488 C CA . GLU A 1 198 ? 39.390 3.046 -17.559 1.00 71.69 198 GLU A CA 1
ATOM 1489 C C . GLU A 1 198 ? 38.748 4.205 -18.327 1.00 71.69 198 GLU A C 1
ATOM 1491 O O . GLU A 1 198 ? 39.297 5.305 -18.410 1.00 71.69 198 GLU A O 1
ATOM 1496 N N . GLN A 1 199 ? 37.580 3.943 -18.903 1.00 71.38 199 GLN A N 1
ATOM 1497 C CA . GLN A 1 199 ? 36.734 4.930 -19.558 1.00 71.38 199 GLN A CA 1
ATOM 1498 C C . GLN A 1 199 ? 35.433 5.071 -18.791 1.00 71.38 199 GLN A C 1
ATOM 1500 O O . GLN A 1 199 ? 34.880 4.071 -18.335 1.00 71.38 199 GLN A O 1
ATOM 1505 N N . GLU A 1 200 ? 34.922 6.292 -18.700 1.00 78.88 200 GLU A N 1
ATOM 1506 C CA . GLU A 1 200 ? 33.583 6.524 -18.188 1.00 78.88 200 GLU A CA 1
ATOM 1507 C C . GLU A 1 200 ? 32.593 6.518 -19.355 1.00 78.88 200 GLU A C 1
ATOM 1509 O O . GLU A 1 200 ? 32.718 7.307 -20.297 1.00 78.88 200 GLU A O 1
ATOM 1514 N N . ILE A 1 201 ? 31.613 5.621 -19.297 1.00 74.75 201 ILE A N 1
ATOM 1515 C CA . ILE A 1 201 ? 30.489 5.578 -20.229 1.00 74.75 201 ILE A CA 1
ATOM 1516 C C . ILE A 1 201 ? 29.246 6.043 -19.486 1.00 74.75 201 ILE A C 1
ATOM 1518 O O . ILE A 1 201 ? 28.897 5.490 -18.444 1.00 74.75 201 ILE A O 1
ATOM 1522 N N . ARG A 1 202 ? 28.57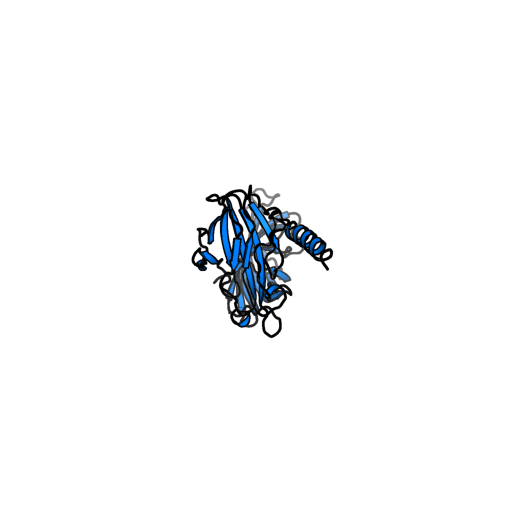3 7.049 -20.039 1.00 79.00 202 ARG A N 1
ATOM 1523 C CA . ARG A 1 202 ? 27.294 7.560 -19.561 1.00 79.00 202 ARG A CA 1
ATOM 1524 C C . ARG A 1 202 ? 26.198 7.164 -20.533 1.00 79.00 202 ARG A C 1
ATOM 1526 O O . ARG A 1 202 ? 26.313 7.414 -21.729 1.00 79.00 202 ARG A O 1
ATOM 1533 N N . ILE A 1 203 ? 25.129 6.577 -20.018 1.00 76.75 203 ILE A N 1
ATOM 1534 C CA . ILE A 1 203 ? 23.959 6.201 -20.810 1.00 76.75 203 ILE A CA 1
ATOM 1535 C C . ILE A 1 203 ? 22.756 6.904 -20.204 1.00 76.75 203 ILE A C 1
ATOM 1537 O O . ILE A 1 203 ? 22.483 6.741 -19.016 1.00 76.75 203 ILE A O 1
ATOM 1541 N N . ASN A 1 204 ? 22.068 7.707 -21.014 1.00 80.88 204 ASN A N 1
ATOM 1542 C CA . ASN A 1 204 ? 20.904 8.473 -20.594 1.00 80.88 204 ASN A CA 1
ATOM 1543 C C . ASN A 1 204 ? 19.784 8.355 -21.621 1.00 80.88 204 ASN A C 1
ATOM 1545 O O . ASN A 1 204 ? 20.005 8.571 -22.811 1.00 80.88 204 ASN A O 1
ATOM 1549 N N . GLY A 1 205 ? 18.567 8.086 -21.171 1.00 79.75 205 GLY A N 1
ATOM 1550 C CA . GLY A 1 205 ? 17.410 8.102 -22.054 1.00 79.75 205 GLY A CA 1
ATOM 1551 C C . GLY A 1 205 ? 16.113 7.815 -21.324 1.00 79.75 205 GLY A C 1
ATOM 1552 O O . GLY A 1 205 ? 16.112 7.363 -20.180 1.00 79.75 205 GLY A O 1
ATOM 1553 N N . VAL A 1 206 ? 15.008 8.100 -22.003 1.00 77.81 206 VAL A N 1
ATOM 1554 C CA . VAL A 1 206 ? 13.667 7.745 -21.548 1.00 77.81 206 VAL A CA 1
ATOM 1555 C C . VAL A 1 206 ? 13.067 6.832 -22.600 1.00 77.81 206 VAL A C 1
ATOM 1557 O O . VAL A 1 206 ? 12.942 7.226 -23.759 1.00 77.81 206 VAL A O 1
ATOM 1560 N N . VAL A 1 207 ? 12.709 5.617 -22.197 1.00 79.50 207 VAL A N 1
ATOM 1561 C CA . VAL A 1 207 ? 12.049 4.646 -23.068 1.00 79.50 207 VAL A CA 1
ATOM 1562 C C . VAL A 1 207 ? 10.570 4.600 -22.690 1.00 79.50 207 VAL A C 1
ATOM 1564 O O . VAL A 1 207 ? 10.236 4.095 -21.613 1.00 79.50 207 VAL A O 1
ATOM 1567 N N . PRO A 1 208 ? 9.670 5.166 -23.513 1.00 77.75 208 PRO A N 1
ATOM 1568 C CA . PRO A 1 208 ? 8.241 5.030 -23.290 1.00 77.75 208 PRO A CA 1
ATOM 1569 C C . PRO A 1 208 ? 7.796 3.611 -23.653 1.00 77.75 208 PRO A C 1
ATOM 1571 O O . PRO A 1 208 ? 8.204 3.062 -24.678 1.00 77.75 208 PRO A O 1
ATOM 1574 N N . PHE A 1 209 ? 6.924 3.029 -22.840 1.00 80.50 209 PHE A N 1
ATOM 1575 C CA . PHE A 1 209 ? 6.265 1.765 -23.153 1.00 80.50 209 PHE A CA 1
ATOM 1576 C C . PHE A 1 209 ? 4.806 1.798 -22.711 1.00 80.50 209 PHE A C 1
ATOM 1578 O O . PHE A 1 209 ? 4.439 2.531 -21.798 1.00 80.50 209 PHE A O 1
ATOM 1585 N N . ALA A 1 210 ? 3.956 1.036 -23.386 1.00 78.81 210 ALA A N 1
ATOM 1586 C CA . ALA A 1 210 ? 2.533 0.962 -23.100 1.00 78.81 210 ALA A CA 1
ATOM 1587 C C . ALA A 1 210 ? 2.156 -0.436 -22.611 1.00 78.81 210 ALA A C 1
ATOM 1589 O O . ALA A 1 210 ? 2.636 -1.431 -23.155 1.00 78.81 210 ALA A O 1
ATOM 1590 N N . LEU A 1 211 ? 1.267 -0.499 -21.620 1.00 75.56 211 LEU A N 1
ATOM 1591 C CA . LEU A 1 211 ? 0.512 -1.710 -21.309 1.00 75.56 211 LEU A CA 1
ATOM 1592 C C . LEU A 1 211 ? -0.663 -1.779 -22.275 1.00 75.56 211 LEU A C 1
ATOM 1594 O O . LEU A 1 211 ? -1.481 -0.859 -22.338 1.00 75.56 211 LEU A O 1
ATOM 1598 N N . LEU A 1 212 ? -0.721 -2.854 -23.044 1.00 77.62 212 LEU A N 1
ATOM 1599 C CA . LEU A 1 212 ? -1.791 -3.137 -23.983 1.00 77.62 212 LEU A CA 1
ATOM 1600 C C . LEU A 1 212 ? -2.969 -3.800 -23.253 1.00 77.62 212 LEU A C 1
ATOM 1602 O O . LEU A 1 212 ? -2.855 -4.265 -22.120 1.00 77.62 212 LEU A O 1
ATOM 1606 N N . GLY A 1 213 ? -4.133 -3.842 -23.904 1.00 67.44 213 GLY A N 1
ATOM 1607 C CA . GLY A 1 213 ? -5.368 -4.367 -23.303 1.00 67.44 213 GLY A CA 1
ATOM 1608 C C . GLY A 1 213 ? -5.347 -5.865 -22.962 1.00 67.44 213 GLY A C 1
ATOM 1609 O O . GLY A 1 213 ? -6.277 -6.348 -22.327 1.00 67.44 213 GLY A O 1
ATOM 1610 N N . ASP A 1 214 ? -4.312 -6.592 -23.378 1.00 72.94 214 ASP A N 1
ATOM 1611 C CA . ASP A 1 214 ? -4.056 -8.006 -23.075 1.00 72.94 214 ASP A CA 1
ATOM 1612 C C . ASP A 1 214 ? -2.959 -8.199 -22.005 1.00 72.94 214 ASP A C 1
ATOM 1614 O O . ASP A 1 214 ? -2.438 -9.301 -21.832 1.00 72.94 214 ASP A O 1
ATOM 1618 N N . ASN A 1 215 ? -2.612 -7.126 -21.289 1.00 70.88 215 ASN A N 1
ATOM 1619 C CA . ASN A 1 215 ? -1.504 -7.025 -20.340 1.00 70.88 215 ASN A CA 1
ATOM 1620 C C . ASN A 1 215 ? -0.102 -7.225 -20.928 1.00 70.88 215 ASN A C 1
ATOM 1622 O O . ASN A 1 215 ? 0.858 -7.367 -20.165 1.00 70.88 215 ASN A O 1
ATOM 1626 N N . THR A 1 216 ? 0.061 -7.237 -22.250 1.00 79.50 216 THR A N 1
ATOM 1627 C CA . THR A 1 216 ? 1.401 -7.210 -22.842 1.00 79.50 216 THR A CA 1
ATOM 1628 C C . 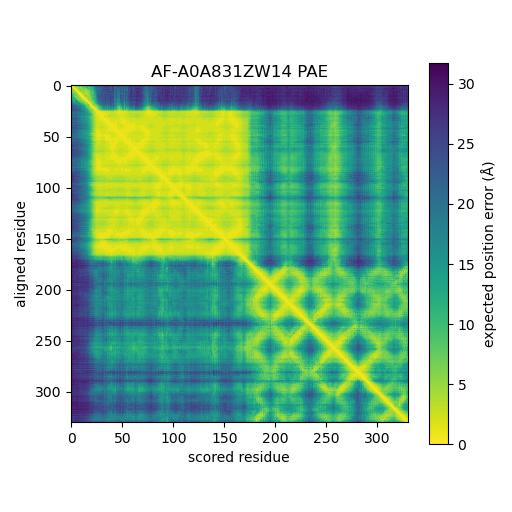THR A 1 216 ? 1.978 -5.800 -22.785 1.00 79.50 216 THR A C 1
ATOM 1630 O O . THR A 1 216 ? 1.251 -4.806 -22.793 1.00 79.50 216 THR A O 1
ATOM 1633 N N . LEU A 1 217 ? 3.299 -5.703 -22.679 1.00 81.06 217 LEU A N 1
ATOM 1634 C CA . LEU A 1 217 ? 4.022 -4.438 -22.736 1.00 81.06 217 LEU A CA 1
ATOM 1635 C C . LEU A 1 217 ? 4.644 -4.290 -24.117 1.00 81.06 217 LEU A C 1
ATOM 1637 O O . LEU A 1 217 ? 5.215 -5.247 -24.643 1.00 81.06 217 LEU A O 1
ATOM 1641 N N . SER A 1 218 ? 4.584 -3.084 -24.671 1.00 82.62 218 SER A N 1
ATOM 1642 C CA . SER A 1 218 ? 5.317 -2.735 -25.884 1.00 82.62 218 SER A CA 1
ATOM 1643 C C . SER A 1 218 ? 5.797 -1.297 -25.805 1.00 82.62 218 SER A C 1
ATOM 1645 O O . SER A 1 218 ? 5.007 -0.378 -25.584 1.00 82.62 218 SER A O 1
ATOM 1647 N N . GLY A 1 219 ? 7.084 -1.083 -26.031 1.00 84.56 219 GLY A N 1
ATOM 1648 C CA . GLY A 1 219 ? 7.678 0.243 -26.094 1.00 84.56 219 GLY A CA 1
ATOM 1649 C C . GLY A 1 219 ? 8.965 0.245 -26.885 1.00 84.56 219 GLY A C 1
ATOM 1650 O O . GLY A 1 219 ? 9.630 -0.779 -27.006 1.00 84.56 219 GLY A O 1
ATOM 1651 N N . SER A 1 220 ? 9.310 1.408 -27.417 1.00 82.94 220 SER A N 1
ATOM 1652 C CA . SER A 1 220 ? 10.588 1.614 -28.081 1.00 82.94 220 SER A CA 1
ATOM 1653 C C . SER A 1 220 ? 11.103 3.008 -27.775 1.00 82.94 220 SER A C 1
ATOM 1655 O O . SER A 1 220 ? 10.327 3.968 -27.759 1.00 82.94 220 SER A O 1
ATOM 1657 N N . GLY A 1 221 ? 12.406 3.136 -27.574 1.00 82.50 221 GLY A N 1
ATOM 1658 C CA . GLY A 1 221 ? 13.047 4.416 -27.313 1.00 82.50 221 GLY A CA 1
ATOM 1659 C C . GLY A 1 221 ? 14.492 4.415 -27.772 1.00 82.50 221 GLY A C 1
ATOM 1660 O O . GLY A 1 221 ? 15.065 3.374 -28.073 1.00 82.50 221 GLY A O 1
ATOM 1661 N N . THR A 1 222 ? 15.079 5.605 -27.812 1.00 79.62 222 THR A N 1
ATOM 1662 C CA . THR A 1 222 ? 16.483 5.779 -28.174 1.00 79.62 222 THR A CA 1
ATOM 1663 C C . THR A 1 222 ? 17.254 6.290 -26.965 1.00 79.62 222 THR A C 1
ATOM 1665 O O . THR A 1 222 ? 16.935 7.345 -26.407 1.00 79.62 222 THR A O 1
ATOM 1668 N N . LEU A 1 223 ? 18.289 5.557 -26.569 1.00 78.19 223 LEU A N 1
ATOM 1669 C CA . LEU A 1 223 ? 19.218 5.958 -25.520 1.00 78.19 223 LEU A CA 1
ATOM 1670 C C . LEU A 1 223 ? 20.364 6.773 -26.110 1.00 78.19 223 LEU A C 1
ATOM 1672 O O . LEU A 1 223 ? 20.893 6.442 -27.169 1.00 78.19 223 LEU A O 1
ATOM 1676 N N . GLN A 1 224 ? 20.786 7.810 -25.394 1.00 79.88 224 GLN A N 1
ATOM 1677 C CA . GLN A 1 224 ? 22.015 8.540 -25.677 1.00 79.88 224 GLN A CA 1
ATOM 1678 C C . GLN A 1 224 ? 23.165 7.896 -24.911 1.00 79.88 224 GLN A C 1
ATOM 1680 O O . GLN A 1 224 ? 23.138 7.818 -23.681 1.00 79.88 224 GLN A O 1
ATOM 1685 N N . VAL A 1 225 ? 24.193 7.475 -25.638 1.00 77.19 225 VAL A N 1
ATOM 1686 C CA . VAL A 1 225 ? 25.433 6.943 -25.070 1.00 77.19 225 VAL A CA 1
ATOM 1687 C C . VAL A 1 225 ? 26.516 7.988 -25.265 1.00 77.19 225 VAL A C 1
ATOM 1689 O O . VAL A 1 225 ? 26.728 8.449 -26.385 1.00 77.19 225 VAL A O 1
ATOM 1692 N N . SER A 1 226 ? 27.217 8.366 -24.204 1.00 78.75 226 SER A N 1
ATOM 1693 C CA . SER A 1 226 ? 28.395 9.220 -24.291 1.00 78.75 226 SER A CA 1
ATOM 1694 C C . SER A 1 226 ? 29.567 8.626 -23.529 1.00 78.75 226 SER A C 1
ATOM 1696 O O . SER A 1 226 ? 29.402 7.925 -22.535 1.00 78.75 226 SER A O 1
ATOM 1698 N N . THR A 1 227 ? 30.775 8.888 -24.013 1.00 75.69 227 THR A N 1
ATOM 1699 C CA . THR A 1 227 ? 32.009 8.445 -23.358 1.00 75.69 227 THR A CA 1
ATOM 1700 C C . THR A 1 227 ? 32.862 9.653 -23.022 1.00 75.69 227 THR A C 1
ATOM 1702 O O . THR A 1 227 ? 33.044 10.523 -23.881 1.00 75.69 227 THR A O 1
ATOM 1705 N N . GLN A 1 228 ? 33.433 9.689 -21.822 1.00 75.38 228 GLN A N 1
ATOM 1706 C CA . GLN A 1 228 ? 34.384 10.719 -21.425 1.00 75.38 228 GLN A CA 1
ATOM 1707 C C . GLN A 1 228 ? 35.588 10.084 -20.726 1.00 75.38 228 GLN A C 1
ATOM 1709 O O . GLN A 1 228 ? 35.453 9.221 -19.861 1.00 75.38 228 GLN A O 1
ATOM 1714 N N . GLY A 1 229 ? 36.787 10.539 -21.081 1.00 70.94 229 GLY A N 1
ATOM 1715 C CA . GLY A 1 229 ? 37.985 10.211 -20.322 1.00 70.94 229 GLY A CA 1
ATOM 1716 C C . GLY A 1 229 ? 39.223 10.962 -20.795 1.00 70.94 229 GLY A C 1
ATOM 1717 O O . GLY A 1 229 ? 39.257 11.574 -21.868 1.00 70.94 229 GLY A O 1
ATOM 1718 N N . GLY A 1 230 ? 40.240 10.949 -19.936 1.00 66.12 230 GLY A N 1
ATOM 1719 C CA . GLY A 1 230 ? 41.550 11.532 -20.205 1.00 66.12 230 GLY A CA 1
ATOM 1720 C C . GLY A 1 230 ? 42.558 10.459 -20.598 1.00 66.12 230 GLY A C 1
ATOM 1721 O O . GLY A 1 230 ? 42.533 9.353 -20.062 1.00 66.12 230 GLY A O 1
ATOM 1722 N N . TRP A 1 231 ? 43.467 10.787 -21.517 1.00 63.56 231 TRP A N 1
ATOM 1723 C CA . TRP A 1 231 ? 44.594 9.915 -21.843 1.00 63.56 231 TRP A CA 1
ATOM 1724 C C . TRP A 1 231 ? 45.691 10.046 -20.778 1.00 63.56 231 TRP A C 1
ATOM 1726 O O . TRP A 1 231 ? 46.290 11.116 -20.667 1.00 63.56 231 TRP A O 1
ATOM 1736 N N . PRO A 1 232 ? 46.042 8.981 -20.034 1.00 60.94 232 PRO A N 1
ATOM 1737 C CA . PRO A 1 232 ? 47.078 9.079 -19.004 1.00 60.94 232 PRO A CA 1
ATOM 1738 C C . PRO A 1 232 ? 48.491 9.272 -19.584 1.00 60.94 232 PRO A C 1
ATOM 1740 O O . PRO A 1 232 ? 49.368 9.791 -18.900 1.00 60.94 232 PRO A O 1
ATOM 1743 N N . TYR A 1 233 ? 48.721 8.892 -20.847 1.00 62.72 233 TYR A N 1
ATOM 1744 C CA . TYR A 1 233 ? 50.046 8.927 -21.489 1.00 62.72 233 TYR A CA 1
ATOM 1745 C C . TYR A 1 233 ? 50.287 10.137 -22.402 1.00 62.72 233 TYR A C 1
ATOM 1747 O O . TYR A 1 233 ? 51.401 10.321 -22.887 1.00 62.72 233 TYR A O 1
ATOM 1755 N N . ALA A 1 234 ? 49.273 10.972 -22.627 1.00 61.88 234 ALA A N 1
ATOM 1756 C CA . ALA A 1 234 ? 49.393 12.200 -23.402 1.00 61.88 234 ALA A CA 1
ATOM 1757 C C . ALA A 1 234 ? 48.809 13.351 -22.576 1.00 61.88 234 ALA A C 1
ATOM 1759 O O . ALA A 1 234 ? 47.590 13.534 -22.577 1.00 61.88 234 ALA A O 1
ATOM 1760 N N . PRO A 1 235 ? 49.642 14.123 -21.854 1.00 60.31 235 PRO A N 1
ATOM 1761 C CA . PRO A 1 235 ? 49.184 15.313 -21.149 1.00 60.31 235 PRO A CA 1
ATOM 1762 C C . PRO A 1 235 ? 48.450 16.240 -22.129 1.00 60.31 235 PRO A C 1
ATOM 1764 O O . PRO A 1 235 ? 49.050 16.750 -23.073 1.00 60.31 235 PRO A O 1
ATOM 1767 N N . GLY A 1 236 ? 47.137 16.404 -21.939 1.00 66.00 236 GLY A N 1
ATOM 1768 C CA . GLY A 1 236 ? 46.264 17.184 -22.827 1.00 66.00 236 GLY A CA 1
ATOM 1769 C C . GLY A 1 236 ? 45.475 16.385 -23.877 1.00 66.00 236 GLY A C 1
ATOM 1770 O O . GLY A 1 236 ? 44.761 16.997 -24.666 1.00 66.00 236 GLY A O 1
ATOM 1771 N N . GLY A 1 237 ? 45.568 15.051 -23.901 1.00 63.34 237 GLY A N 1
ATOM 1772 C CA . GLY A 1 237 ? 44.729 14.202 -24.749 1.00 63.34 237 GLY A CA 1
ATOM 1773 C C . GLY A 1 237 ? 43.356 13.941 -24.124 1.00 63.34 237 GLY A C 1
ATOM 1774 O O . GLY A 1 237 ? 43.268 13.426 -23.006 1.00 63.34 237 GLY A O 1
ATOM 1775 N N . SER A 1 238 ? 42.286 14.254 -24.853 1.00 69.25 238 SER A N 1
ATOM 1776 C CA . SER A 1 238 ? 40.906 13.920 -24.483 1.00 69.25 238 SER A CA 1
ATOM 1777 C C . SER A 1 238 ? 40.256 13.061 -25.562 1.00 69.25 238 SER A C 1
ATOM 1779 O O . SER A 1 238 ? 40.610 13.125 -26.744 1.00 69.25 238 SER A O 1
ATOM 1781 N N . PHE A 1 239 ? 39.310 12.224 -25.147 1.00 65.94 239 PHE A N 1
ATOM 1782 C CA . PHE A 1 239 ? 38.419 11.534 -26.068 1.00 65.94 239 PHE A CA 1
ATOM 1783 C C . PHE A 1 239 ? 36.970 11.803 -25.677 1.00 65.94 239 PHE A C 1
ATOM 1785 O O . PHE A 1 239 ? 36.628 11.879 -24.493 1.00 65.94 239 PHE A O 1
ATOM 1792 N N . SER A 1 240 ? 36.130 11.964 -26.693 1.00 72.94 240 SER A N 1
ATOM 1793 C CA . SER A 1 240 ? 34.685 12.029 -26.537 1.00 72.94 240 SER A CA 1
ATOM 1794 C C . SER A 1 240 ? 34.007 11.336 -27.710 1.00 72.94 240 SER A C 1
ATOM 1796 O O . SER A 1 240 ? 34.463 11.364 -28.856 1.00 72.94 240 SER A O 1
ATOM 1798 N N . GLY A 1 241 ? 32.909 10.667 -27.400 1.00 72.06 241 GLY A N 1
ATOM 1799 C CA . GLY A 1 241 ? 32.061 9.988 -28.364 1.00 72.06 241 GLY A CA 1
ATOM 1800 C C . GLY A 1 241 ? 30.617 10.144 -27.929 1.00 72.06 241 GLY A C 1
ATOM 1801 O O . GLY A 1 241 ? 30.340 10.208 -26.729 1.00 72.06 241 GLY A O 1
ATOM 1802 N N . SER A 1 242 ? 29.716 10.229 -28.901 1.00 75.19 242 SER A N 1
ATOM 1803 C CA . SER A 1 242 ? 28.278 10.151 -28.669 1.00 75.19 242 SER A CA 1
ATOM 1804 C C . SER A 1 242 ? 27.653 9.214 -29.692 1.00 75.19 242 SER A C 1
ATOM 1806 O O . SER A 1 242 ? 27.993 9.284 -30.875 1.00 75.19 242 SER A O 1
ATOM 1808 N N . GLY A 1 243 ? 26.739 8.366 -29.244 1.00 76.69 243 GLY A N 1
ATOM 1809 C CA . GLY A 1 243 ? 26.021 7.412 -30.075 1.00 76.69 243 GLY A CA 1
ATOM 1810 C C . GLY A 1 243 ? 24.596 7.215 -29.585 1.00 76.69 243 GLY A C 1
ATOM 1811 O O . GLY A 1 243 ? 24.195 7.764 -28.557 1.00 76.69 243 GLY A O 1
ATOM 1812 N N . THR A 1 244 ? 23.849 6.404 -30.325 1.00 74.50 244 THR A N 1
ATOM 1813 C CA . THR A 1 244 ? 22.493 6.011 -29.962 1.00 74.50 244 THR A CA 1
ATOM 1814 C C . THR A 1 244 ? 22.374 4.495 -29.899 1.00 74.50 244 THR A C 1
ATOM 1816 O O . THR A 1 244 ? 22.969 3.792 -30.718 1.00 74.50 244 THR A O 1
ATOM 1819 N N . ALA A 1 245 ? 21.598 4.004 -28.939 1.00 74.06 245 ALA A N 1
ATOM 1820 C CA . ALA A 1 245 ? 21.125 2.623 -28.908 1.00 74.06 245 ALA A CA 1
ATOM 1821 C C . ALA A 1 245 ? 19.601 2.633 -29.012 1.00 74.06 245 ALA A C 1
ATOM 1823 O O . ALA A 1 245 ? 18.955 3.465 -28.366 1.00 74.06 245 ALA A O 1
ATOM 1824 N N . ASP A 1 246 ? 19.054 1.753 -29.845 1.00 78.31 246 ASP A N 1
ATOM 1825 C CA . ASP A 1 246 ? 17.612 1.536 -29.894 1.00 78.31 246 ASP A CA 1
ATOM 1826 C C . ASP A 1 246 ? 17.257 0.452 -28.882 1.00 78.31 246 ASP A C 1
ATOM 1828 O O . ASP A 1 246 ? 17.864 -0.620 -28.853 1.00 78.31 246 ASP A O 1
ATOM 1832 N N . GLU A 1 247 ? 16.273 0.763 -28.053 1.00 76.12 247 GLU A N 1
ATOM 1833 C CA . GLU A 1 247 ? 15.768 -0.104 -27.002 1.00 76.12 247 GLU A CA 1
ATOM 1834 C C . GLU A 1 247 ? 14.350 -0.508 -27.349 1.00 76.12 247 GLU A C 1
ATOM 1836 O O . GLU A 1 247 ? 13.467 0.353 -27.422 1.00 76.12 247 GLU A O 1
ATOM 1841 N N . ASN A 1 248 ? 14.127 -1.804 -27.534 1.00 79.38 248 ASN A N 1
ATOM 1842 C CA . ASN A 1 248 ? 12.793 -2.369 -27.636 1.00 79.38 248 ASN A CA 1
ATOM 1843 C C . ASN A 1 248 ? 12.449 -3.039 -26.307 1.00 79.38 248 ASN A C 1
ATOM 1845 O O . ASN A 1 248 ? 13.115 -3.969 -25.857 1.00 79.38 248 ASN A O 1
ATOM 1849 N N . LEU A 1 249 ? 11.380 -2.565 -25.678 1.00 79.75 249 LEU A N 1
ATOM 1850 C CA . LEU A 1 249 ? 10.833 -3.165 -24.472 1.00 79.75 249 LEU A CA 1
ATOM 1851 C C . LEU A 1 249 ? 9.611 -3.982 -24.854 1.00 79.75 249 LEU A C 1
ATOM 1853 O O . LEU A 1 249 ? 8.643 -3.464 -25.417 1.00 79.75 249 LEU A O 1
ATOM 1857 N N . SER A 1 250 ? 9.648 -5.257 -24.500 1.00 82.88 250 SER A N 1
ATOM 1858 C CA . SER A 1 250 ? 8.473 -6.119 -24.515 1.00 82.88 250 SER A CA 1
ATOM 1859 C C . SER A 1 250 ? 8.277 -6.725 -23.136 1.00 82.88 250 SER A C 1
ATOM 1861 O O . SER A 1 250 ? 9.110 -6.560 -22.248 1.00 82.88 250 SER A O 1
ATOM 1863 N N . GLY A 1 251 ? 7.157 -7.394 -22.909 1.00 83.00 251 GLY A N 1
ATOM 1864 C CA . GLY A 1 251 ? 6.924 -8.013 -21.619 1.00 83.00 251 GLY A CA 1
ATOM 1865 C C . GLY A 1 251 ? 5.461 -8.234 -21.333 1.00 83.00 251 GLY A C 1
ATOM 1866 O O . GLY A 1 251 ? 4.618 -8.202 -22.234 1.00 83.00 251 GLY A O 1
ATOM 1867 N N . ARG A 1 252 ? 5.160 -8.447 -20.059 1.00 78.81 252 ARG A N 1
ATOM 1868 C CA . ARG A 1 252 ? 3.787 -8.564 -19.588 1.00 78.81 252 ARG A CA 1
ATOM 1869 C C . ARG A 1 252 ? 3.663 -8.149 -18.136 1.00 78.81 252 ARG A C 1
ATOM 1871 O O . ARG A 1 252 ? 4.568 -8.351 -17.330 1.00 78.81 252 ARG A O 1
ATOM 1878 N N . LEU A 1 253 ? 2.501 -7.619 -17.807 1.00 73.12 253 LEU A N 1
ATOM 1879 C CA . LEU A 1 253 ? 2.054 -7.459 -16.438 1.00 73.12 253 LEU A CA 1
ATOM 1880 C C . LEU A 1 253 ? 1.213 -8.679 -16.070 1.00 73.12 253 LEU A C 1
ATOM 1882 O O . LEU A 1 253 ? 0.240 -9.004 -16.747 1.00 73.12 253 LEU A O 1
ATOM 1886 N N . PHE A 1 254 ? 1.574 -9.372 -15.004 1.00 70.31 254 PHE A N 1
ATOM 1887 C CA . PHE A 1 254 ? 0.746 -10.441 -14.459 1.00 70.31 254 PHE A CA 1
ATOM 1888 C C . PHE A 1 254 ? 0.633 -10.291 -12.952 1.00 70.31 254 PHE A C 1
ATOM 1890 O O . PHE A 1 254 ? 1.277 -9.443 -12.348 1.00 70.31 254 PHE A O 1
ATOM 1897 N N . GLN A 1 255 ? -0.227 -11.092 -12.343 1.00 70.00 255 GLN A N 1
ATOM 1898 C CA . GLN A 1 255 ? -0.297 -11.198 -10.896 1.00 70.00 255 GLN A CA 1
ATOM 1899 C C . GLN A 1 255 ? 0.278 -12.537 -10.464 1.00 70.00 255 GLN A C 1
ATOM 1901 O O . GLN A 1 255 ? 0.024 -13.555 -11.114 1.00 70.00 255 GLN A O 1
ATOM 1906 N N . ASP A 1 256 ? 1.059 -12.536 -9.390 1.00 72.25 256 ASP A N 1
ATOM 1907 C CA . ASP A 1 256 ? 1.526 -13.778 -8.784 1.00 72.25 256 ASP A CA 1
ATOM 1908 C C . ASP A 1 256 ? 0.399 -14.503 -8.018 1.00 72.25 256 ASP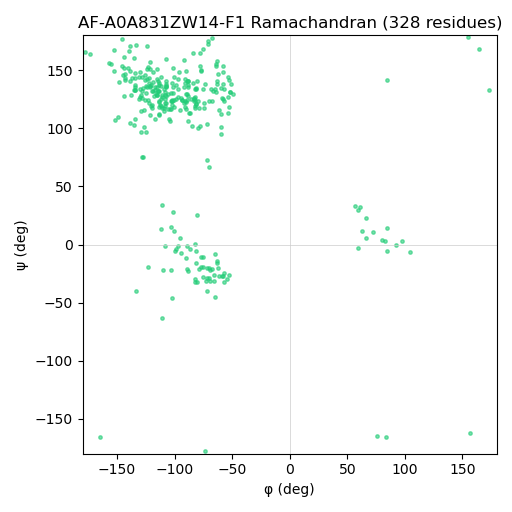 A C 1
ATOM 1910 O O . ASP A 1 256 ? -0.763 -14.085 -7.986 1.00 72.25 256 ASP A O 1
ATOM 1914 N N . ASP A 1 257 ? 0.734 -15.623 -7.384 1.00 67.62 257 ASP A N 1
ATOM 1915 C CA . ASP A 1 257 ? -0.188 -16.420 -6.569 1.00 67.62 257 ASP A CA 1
ATOM 1916 C C . ASP A 1 257 ? -0.746 -15.661 -5.348 1.00 67.62 257 ASP A C 1
ATOM 1918 O O . ASP A 1 257 ? -1.817 -16.012 -4.826 1.00 67.62 257 ASP A O 1
ATOM 1922 N N . LYS A 1 258 ? -0.048 -14.595 -4.938 1.00 65.25 258 LYS A N 1
ATOM 1923 C CA . LYS A 1 258 ? -0.407 -13.660 -3.866 1.00 65.25 258 LYS A CA 1
ATOM 1924 C C . LYS A 1 258 ? -1.121 -12.414 -4.377 1.00 65.25 258 LYS A C 1
ATOM 1926 O O . LYS A 1 258 ? -1.415 -11.532 -3.571 1.00 65.25 258 LYS A O 1
ATOM 1931 N N . CYS A 1 259 ? -1.439 -12.360 -5.669 1.00 65.94 259 CYS A N 1
ATOM 1932 C CA . CYS A 1 259 ? -2.133 -11.245 -6.299 1.00 65.94 259 CYS A CA 1
ATOM 1933 C C . CYS A 1 259 ? -1.339 -9.938 -6.325 1.00 65.94 259 CYS A C 1
ATOM 1935 O O . CYS A 1 259 ? -1.921 -8.861 -6.467 1.00 65.94 259 CYS A O 1
ATOM 1937 N N . GLN A 1 260 ? -0.014 -10.033 -6.223 1.00 67.19 260 GLN A N 1
ATOM 1938 C CA . GLN A 1 260 ? 0.884 -8.904 -6.392 1.00 67.19 260 GLN A CA 1
ATOM 1939 C C . GLN A 1 260 ? 1.122 -8.675 -7.880 1.00 67.19 260 GLN A C 1
ATOM 1941 O O . GLN A 1 260 ? 1.396 -9.616 -8.621 1.00 67.19 260 GLN A O 1
ATOM 1946 N N . ALA A 1 261 ? 1.030 -7.420 -8.315 1.00 65.12 261 ALA A N 1
ATOM 1947 C CA . ALA A 1 261 ? 1.409 -7.025 -9.662 1.00 65.12 261 ALA A CA 1
ATOM 1948 C C . ALA A 1 261 ? 2.892 -7.306 -9.899 1.00 65.12 261 ALA A C 1
ATOM 1950 O O . ALA A 1 261 ? 3.741 -6.674 -9.272 1.00 65.12 261 ALA A O 1
ATOM 1951 N N . VAL A 1 262 ? 3.193 -8.207 -10.824 1.00 71.31 262 VAL A N 1
ATOM 1952 C CA . VAL A 1 262 ? 4.542 -8.506 -11.288 1.00 71.31 262 VAL A CA 1
ATOM 1953 C C . VAL A 1 262 ? 4.693 -8.035 -12.727 1.00 71.31 262 VAL A C 1
ATOM 1955 O O . VAL A 1 262 ? 3.998 -8.496 -13.633 1.00 71.31 262 VAL A O 1
ATOM 1958 N N . LEU A 1 263 ? 5.622 -7.109 -12.932 1.00 74.88 263 LEU A N 1
ATOM 1959 C CA . LEU A 1 263 ? 6.045 -6.649 -14.242 1.00 74.88 263 LEU A CA 1
ATOM 1960 C C . LEU A 1 263 ? 7.201 -7.517 -14.724 1.00 74.88 263 LEU A C 1
ATOM 1962 O O . LEU A 1 263 ? 8.275 -7.514 -14.123 1.00 74.88 263 LEU A O 1
ATOM 1966 N N . GLU A 1 264 ? 6.980 -8.238 -15.812 1.00 78.50 264 GLU A N 1
ATOM 1967 C CA . GLU A 1 264 ? 8.035 -8.880 -16.581 1.00 78.50 264 GLU A CA 1
ATOM 1968 C C . GLU A 1 264 ? 8.415 -7.963 -17.730 1.00 78.50 264 GLU A C 1
ATOM 1970 O O . GLU A 1 264 ? 7.587 -7.707 -18.603 1.00 78.50 264 GLU A O 1
ATOM 1975 N N . ILE A 1 265 ? 9.654 -7.474 -17.725 1.00 75.00 265 ILE A N 1
ATOM 1976 C CA . ILE A 1 265 ? 10.212 -6.689 -18.827 1.00 75.00 265 ILE A CA 1
ATOM 1977 C C . ILE A 1 265 ? 11.295 -7.521 -19.500 1.00 75.00 265 ILE A C 1
ATOM 1979 O O . ILE A 1 265 ? 12.219 -8.008 -18.846 1.00 75.00 265 ILE A O 1
ATOM 1983 N N . VAL A 1 266 ? 11.167 -7.662 -20.812 1.00 79.88 266 VAL A N 1
ATOM 1984 C CA . VAL A 1 266 ? 12.173 -8.192 -21.719 1.00 79.88 266 VAL A CA 1
ATOM 1985 C C . VAL A 1 266 ? 12.791 -7.013 -22.453 1.00 79.88 266 VAL A C 1
ATOM 1987 O O . VAL A 1 266 ? 12.111 -6.296 -23.191 1.00 79.88 266 VAL A O 1
ATOM 1990 N N . PHE A 1 267 ? 14.081 -6.828 -22.227 1.00 73.56 267 PHE A N 1
ATOM 1991 C CA . PHE A 1 267 ? 14.887 -5.824 -22.901 1.00 73.56 267 PHE A CA 1
ATOM 1992 C C . PHE A 1 267 ? 15.467 -6.448 -24.159 1.00 73.56 267 PHE A C 1
ATOM 1994 O O . PHE A 1 267 ? 16.017 -7.547 -24.091 1.00 73.56 267 PHE A O 1
ATOM 2001 N N . AS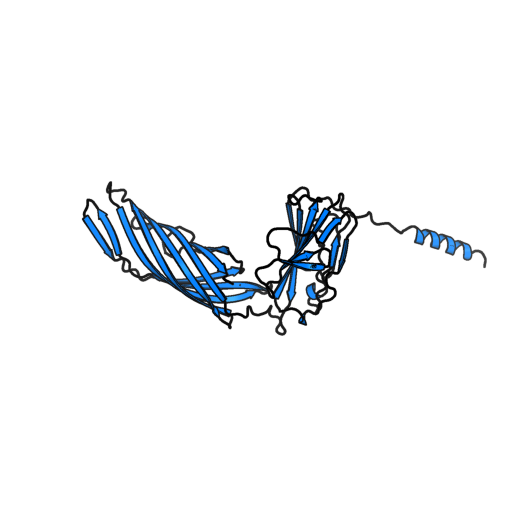P A 1 268 ? 15.313 -5.769 -25.285 1.00 76.44 268 ASP A N 1
ATOM 2002 C CA . ASP A 1 268 ? 15.922 -6.105 -26.563 1.00 76.44 268 ASP A CA 1
ATOM 2003 C C . ASP A 1 268 ? 16.703 -4.869 -27.027 1.00 76.44 268 ASP A C 1
ATOM 2005 O O . ASP A 1 268 ? 16.139 -3.904 -27.552 1.00 76.44 268 ASP A O 1
ATOM 2009 N N . GLU A 1 269 ? 18.005 -4.893 -26.742 1.00 71.75 269 GLU A N 1
ATOM 2010 C CA . GLU A 1 269 ? 18.891 -3.748 -26.928 1.00 71.75 269 GLU A CA 1
ATOM 2011 C C . GLU A 1 269 ? 19.716 -3.924 -28.202 1.00 71.75 269 GLU A C 1
ATOM 2013 O O . GLU A 1 269 ? 20.456 -4.910 -28.336 1.00 71.75 269 GLU A O 1
ATOM 2018 N N . GLN A 1 270 ? 19.646 -2.953 -29.116 1.00 75.94 270 GLN A N 1
ATOM 2019 C CA . GLN A 1 270 ? 20.462 -2.933 -30.327 1.00 75.94 270 GLN A CA 1
ATOM 2020 C C . GLN A 1 270 ? 21.394 -1.716 -30.333 1.00 75.94 270 GLN A C 1
ATOM 2022 O O . GLN A 1 270 ? 20.986 -0.573 -30.558 1.00 75.94 270 GLN A O 1
ATOM 2027 N N . PHE A 1 271 ? 22.689 -1.975 -30.139 1.00 69.19 271 PHE A N 1
ATOM 2028 C CA . PHE A 1 271 ? 23.719 -0.940 -30.225 1.00 69.19 271 PHE A CA 1
ATOM 2029 C C . PHE A 1 271 ? 24.130 -0.705 -31.677 1.00 69.19 271 PHE A C 1
ATOM 2031 O O . PHE A 1 271 ? 24.534 -1.634 -32.386 1.00 69.19 271 PHE A O 1
ATOM 2038 N N . HIS A 1 272 ? 24.065 0.555 -32.108 1.00 73.69 272 HIS A N 1
ATOM 2039 C CA . HIS A 1 272 ? 24.555 0.967 -33.419 1.00 73.69 272 HIS A CA 1
ATOM 2040 C C . HIS A 1 272 ? 26.026 1.385 -33.354 1.00 73.69 272 HIS A C 1
ATOM 2042 O O . HIS A 1 272 ? 26.471 1.932 -32.340 1.00 73.69 272 HIS A O 1
ATOM 2048 N N . PRO A 1 273 ? 26.789 1.197 -34.445 1.00 72.19 273 PRO A N 1
ATOM 2049 C CA . PRO A 1 273 ? 28.131 1.747 -34.557 1.00 72.19 273 PRO A CA 1
ATOM 2050 C C . PRO A 1 273 ? 28.131 3.256 -34.296 1.00 72.19 273 PRO A C 1
ATOM 2052 O O . PRO A 1 273 ? 27.414 4.001 -34.966 1.00 72.19 273 PRO A O 1
ATOM 2055 N N . PHE A 1 274 ? 28.972 3.726 -33.373 1.00 70.06 274 PHE A N 1
ATOM 2056 C CA . PHE A 1 274 ? 29.153 5.155 -33.128 1.00 70.06 274 PHE A CA 1
ATOM 2057 C C . PHE A 1 274 ? 30.616 5.580 -33.306 1.00 70.06 274 PHE A C 1
ATOM 2059 O O . PHE A 1 274 ? 31.542 4.816 -33.001 1.00 70.06 274 PHE A O 1
ATOM 2066 N N . PRO A 1 275 ? 30.853 6.786 -33.851 1.00 71.19 275 PRO A N 1
ATOM 2067 C CA . PRO A 1 275 ? 32.194 7.325 -33.980 1.00 71.19 275 PRO A CA 1
ATOM 2068 C C . PRO A 1 275 ? 32.702 7.821 -32.621 1.00 71.19 275 PRO A C 1
ATOM 2070 O O . PRO A 1 275 ? 32.019 8.568 -31.920 1.00 71.19 275 PRO A O 1
ATOM 2073 N N . VAL A 1 276 ? 33.937 7.462 -32.275 1.00 68.19 276 VAL A N 1
ATOM 2074 C CA . VAL A 1 276 ? 34.668 8.076 -31.158 1.00 68.19 276 VAL A CA 1
ATOM 2075 C C . VAL A 1 276 ? 35.728 9.000 -31.724 1.00 68.19 276 VAL A C 1
ATOM 2077 O O . VAL A 1 276 ? 36.507 8.613 -32.601 1.00 68.19 276 VAL A O 1
ATOM 2080 N N . THR A 1 277 ? 35.745 10.227 -31.211 1.00 73.44 277 THR A N 1
ATOM 2081 C CA . THR A 1 277 ? 36.712 11.246 -31.600 1.00 73.44 277 THR A CA 1
ATOM 2082 C C . THR A 1 277 ? 37.836 11.302 -30.573 1.00 73.44 277 THR A C 1
ATOM 2084 O O . THR A 1 277 ? 37.607 11.492 -29.378 1.00 73.44 277 THR A O 1
ATOM 2087 N N . TYR A 1 278 ? 39.067 11.156 -31.050 1.00 66.00 278 TYR A N 1
ATOM 2088 C CA . TYR A 1 278 ? 40.289 11.282 -30.263 1.00 66.00 278 TYR A CA 1
ATOM 2089 C C . TYR A 1 278 ? 40.999 12.568 -30.643 1.00 66.00 278 TYR A C 1
ATOM 2091 O O . TYR A 1 278 ? 41.235 12.801 -31.829 1.00 66.00 278 TYR A O 1
ATOM 2099 N N . VAL A 1 279 ? 41.404 13.362 -29.654 1.00 68.50 279 VAL A N 1
ATOM 2100 C CA . VAL A 1 279 ? 42.292 14.504 -29.878 1.00 68.50 279 VAL A CA 1
ATOM 2101 C C . VAL A 1 279 ? 43.621 14.233 -29.186 1.00 68.50 279 VAL A C 1
ATOM 2103 O O . VAL A 1 279 ? 43.698 14.201 -27.959 1.00 68.50 279 VAL A O 1
ATOM 2106 N N . VAL A 1 280 ? 44.679 14.030 -29.973 1.00 67.19 280 VAL A N 1
ATOM 2107 C CA . VAL A 1 280 ? 46.034 13.761 -29.465 1.00 67.19 280 VAL A CA 1
ATOM 2108 C C . VAL A 1 280 ? 46.999 14.749 -30.104 1.00 67.19 280 VAL A C 1
ATOM 2110 O O . VAL A 1 280 ? 47.168 14.764 -31.321 1.00 67.19 280 VAL A O 1
ATOM 2113 N N . GLY A 1 281 ? 47.613 15.613 -29.289 1.00 71.62 281 GLY A N 1
ATOM 2114 C CA . GLY A 1 281 ? 48.583 16.602 -29.776 1.00 71.62 281 GLY A CA 1
ATOM 2115 C C . GLY A 1 281 ? 48.022 17.573 -30.826 1.00 71.62 281 GLY A C 1
ATOM 2116 O O . GLY A 1 281 ? 48.760 18.008 -31.703 1.00 71.62 281 GLY A O 1
ATOM 2117 N N . GLY A 1 282 ? 46.718 17.874 -30.778 1.00 70.88 282 GLY A N 1
ATOM 2118 C CA . GLY A 1 282 ? 46.030 18.738 -31.747 1.00 70.88 282 GLY A CA 1
ATOM 2119 C C . GLY A 1 282 ? 45.545 18.037 -33.025 1.00 70.88 282 GLY A C 1
ATOM 2120 O O . GLY A 1 282 ? 44.836 18.657 -33.814 1.00 70.88 282 GLY A O 1
ATOM 2121 N N . ALA A 1 283 ? 45.864 16.754 -33.226 1.00 65.06 283 ALA A N 1
ATOM 2122 C CA . ALA A 1 283 ? 45.311 15.946 -34.311 1.00 65.06 283 ALA A CA 1
ATOM 2123 C C . ALA A 1 283 ? 44.001 15.273 -33.878 1.00 65.06 283 ALA A C 1
ATOM 2125 O O . ALA A 1 283 ? 43.915 14.744 -32.770 1.00 65.06 283 ALA A O 1
ATOM 2126 N N . THR A 1 284 ? 42.997 15.286 -34.761 1.00 73.38 284 THR A N 1
ATOM 2127 C CA . THR A 1 284 ? 41.694 14.638 -34.547 1.00 73.38 284 THR A CA 1
ATOM 2128 C C . THR A 1 284 ? 41.643 13.309 -35.295 1.00 73.38 284 THR A C 1
ATOM 2130 O O . THR A 1 284 ? 41.834 13.284 -36.510 1.00 73.38 284 THR A O 1
ATOM 2133 N N . PHE A 1 285 ? 41.353 12.217 -34.591 1.00 71.94 285 PHE A N 1
ATOM 2134 C CA . PHE A 1 285 ? 41.126 10.893 -35.173 1.00 71.94 285 PHE A CA 1
ATOM 2135 C C . PHE A 1 285 ? 39.687 10.468 -34.913 1.00 71.94 285 PHE A C 1
ATOM 2137 O O . PHE A 1 285 ? 39.200 10.604 -33.794 1.00 71.94 285 PHE A O 1
ATOM 2144 N N . ILE A 1 286 ? 39.019 9.929 -35.928 1.00 73.81 286 ILE A N 1
ATOM 2145 C CA . ILE A 1 286 ? 37.673 9.369 -35.799 1.00 73.81 286 ILE A CA 1
ATOM 2146 C C . ILE A 1 286 ? 37.797 7.862 -35.981 1.00 73.81 286 ILE A C 1
ATOM 2148 O O . ILE A 1 286 ? 38.208 7.401 -37.046 1.00 73.81 286 ILE A O 1
ATOM 2152 N N . VAL A 1 287 ? 37.455 7.098 -34.947 1.00 70.06 287 VAL A N 1
ATOM 2153 C CA . VAL A 1 287 ? 37.386 5.634 -35.021 1.00 70.06 287 VAL A CA 1
ATOM 2154 C C . VAL A 1 287 ? 35.922 5.237 -34.988 1.00 70.06 287 VAL A C 1
ATOM 2156 O O . VAL A 1 287 ? 35.205 5.575 -34.048 1.00 70.06 287 VAL A O 1
ATOM 2159 N N . GLN A 1 288 ? 35.470 4.525 -36.017 1.00 69.69 288 GLN A N 1
ATOM 2160 C CA . GLN A 1 288 ? 34.172 3.861 -35.985 1.00 69.69 288 GLN A CA 1
ATOM 2161 C C . GLN A 1 288 ? 34.323 2.522 -35.274 1.00 69.69 288 GLN A C 1
ATOM 2163 O O . GLN A 1 288 ? 35.124 1.685 -35.690 1.00 69.69 288 GLN A O 1
ATOM 2168 N N . TYR A 1 289 ? 33.540 2.317 -34.220 1.00 60.47 289 TYR A N 1
ATOM 2169 C CA . TYR A 1 289 ? 33.432 1.019 -33.569 1.00 60.47 289 TYR A CA 1
ATOM 2170 C C . TYR A 1 289 ? 32.344 0.203 -34.275 1.00 60.47 289 TYR A C 1
ATOM 2172 O O . TYR A 1 289 ? 31.179 0.578 -34.186 1.00 60.47 289 TYR A O 1
ATOM 2180 N N . PRO A 1 290 ? 32.670 -0.902 -34.971 1.00 53.50 290 PRO A N 1
ATOM 2181 C CA . PRO A 1 290 ? 31.702 -1.677 -35.755 1.00 53.50 290 PRO A CA 1
ATOM 2182 C C . PRO A 1 290 ? 30.857 -2.636 -34.896 1.00 53.50 290 PRO A C 1
ATOM 2184 O O . PRO A 1 290 ? 30.412 -3.674 -35.377 1.00 53.50 290 PRO A O 1
ATOM 2187 N N . LEU A 1 291 ? 30.675 -2.341 -33.609 1.00 57.00 291 LEU A N 1
ATOM 2188 C CA . LEU A 1 291 ? 29.985 -3.236 -32.687 1.00 57.00 291 LEU A CA 1
ATOM 2189 C C . LEU A 1 291 ? 28.475 -3.096 -32.865 1.00 57.00 291 LEU A C 1
ATOM 2191 O O . LEU A 1 291 ? 27.863 -2.179 -32.330 1.00 57.00 291 LEU A O 1
ATOM 2195 N N . THR A 1 292 ? 27.886 -4.037 -33.599 1.00 62.00 292 THR A N 1
ATOM 2196 C CA . THR A 1 292 ? 26.473 -4.378 -33.436 1.00 62.00 292 THR A CA 1
ATOM 2197 C C . THR A 1 292 ? 26.398 -5.453 -32.364 1.00 62.00 292 THR A C 1
ATOM 2199 O O . THR A 1 292 ? 26.803 -6.593 -32.593 1.00 62.00 292 THR A O 1
ATOM 2202 N N . GLN A 1 293 ? 25.933 -5.074 -31.179 1.00 65.69 293 GLN A N 1
ATOM 2203 C CA . GLN A 1 293 ? 25.643 -6.011 -30.102 1.00 65.69 293 GLN A CA 1
ATOM 2204 C C . GLN A 1 293 ? 24.135 -6.045 -29.888 1.00 65.69 293 GLN A C 1
ATOM 2206 O O . GLN A 1 293 ? 23.486 -5.000 -29.896 1.00 65.69 293 GLN A O 1
ATOM 2211 N N . HIS A 1 294 ? 23.617 -7.259 -29.726 1.00 70.94 294 HIS A N 1
ATOM 2212 C CA . HIS A 1 294 ? 22.220 -7.534 -29.437 1.00 70.94 294 HIS A CA 1
ATOM 2213 C C . HIS A 1 294 ? 22.152 -8.275 -28.108 1.00 70.94 294 HIS A C 1
ATOM 2215 O O . HIS A 1 294 ? 22.754 -9.344 -27.976 1.00 70.94 294 HIS A O 1
ATOM 2221 N N . ASN A 1 295 ? 21.481 -7.687 -27.122 1.00 67.06 295 ASN A N 1
ATOM 2222 C CA . ASN A 1 295 ? 21.317 -8.288 -25.804 1.00 67.06 295 ASN A CA 1
ATOM 2223 C C . ASN A 1 295 ? 19.837 -8.511 -25.515 1.00 67.06 295 ASN A C 1
ATOM 2225 O O . ASN A 1 295 ? 19.009 -7.649 -25.796 1.00 67.06 295 ASN A O 1
ATOM 2229 N N . THR A 1 296 ? 19.528 -9.655 -24.904 1.00 70.44 296 THR A N 1
ATOM 2230 C CA . THR A 1 296 ? 18.184 -9.944 -24.409 1.00 70.44 296 THR A CA 1
ATOM 2231 C C . THR A 1 296 ? 18.243 -10.440 -22.976 1.00 70.44 296 THR A C 1
ATOM 2233 O O . THR A 1 296 ? 18.948 -11.408 -22.684 1.00 70.44 296 THR A O 1
ATOM 2236 N N . TYR A 1 297 ? 17.505 -9.791 -22.078 1.00 73.06 297 TYR A N 1
ATOM 2237 C CA . TYR A 1 297 ? 17.373 -10.220 -20.687 1.00 73.06 297 TYR A CA 1
ATOM 2238 C C . TYR A 1 297 ? 15.977 -9.921 -20.141 1.00 73.06 297 TYR A C 1
ATOM 2240 O O . TYR A 1 297 ? 15.292 -9.007 -20.597 1.00 73.06 297 TYR A O 1
ATOM 2248 N N . THR A 1 298 ? 15.567 -10.718 -19.155 1.00 71.44 298 THR A N 1
ATOM 2249 C CA . THR A 1 298 ? 14.249 -10.642 -18.522 1.00 71.44 298 THR A CA 1
ATOM 2250 C C . THR A 1 298 ? 14.404 -10.288 -17.056 1.00 71.44 298 THR A C 1
ATOM 2252 O O . THR A 1 298 ? 15.206 -10.906 -16.352 1.00 71.44 298 THR A O 1
ATOM 2255 N N . LEU A 1 299 ? 13.613 -9.330 -16.583 1.00 70.94 299 LEU A N 1
ATOM 2256 C CA . LEU A 1 299 ? 13.567 -8.954 -15.175 1.00 70.94 299 LEU A CA 1
ATOM 2257 C C . LEU A 1 299 ? 12.119 -8.965 -14.664 1.00 70.94 299 LEU A C 1
ATOM 2259 O O . LEU A 1 299 ? 11.197 -8.627 -15.405 1.00 70.94 299 LEU A O 1
ATOM 2263 N N . LEU A 1 300 ? 11.936 -9.374 -13.405 1.00 68.00 300 LEU A N 1
ATOM 2264 C CA . LEU A 1 300 ? 10.641 -9.469 -12.723 1.00 68.00 300 LEU A CA 1
ATOM 2265 C C . LEU A 1 300 ? 10.597 -8.481 -11.556 1.00 68.00 300 LEU A C 1
ATOM 2267 O O . LEU A 1 300 ? 11.489 -8.511 -10.705 1.00 68.00 300 LEU A O 1
ATOM 2271 N N . PHE A 1 301 ? 9.553 -7.652 -11.482 1.00 68.12 301 PHE A N 1
ATOM 2272 C CA . PHE A 1 301 ? 9.437 -6.618 -10.448 1.00 68.12 301 PHE A CA 1
ATOM 2273 C C . PHE A 1 301 ? 8.039 -6.512 -9.855 1.00 68.12 301 PHE A C 1
ATOM 2275 O O . PHE A 1 301 ? 7.075 -6.577 -10.613 1.00 68.12 301 PHE A O 1
ATOM 2282 N N . PRO A 1 302 ? 7.902 -6.240 -8.546 1.00 59.94 302 PRO A N 1
ATOM 2283 C CA . PRO A 1 302 ? 6.647 -5.725 -8.023 1.00 59.94 302 PRO A CA 1
ATOM 2284 C C . PRO A 1 302 ? 6.367 -4.342 -8.635 1.00 59.94 302 PRO A C 1
ATOM 2286 O O . PRO A 1 302 ? 7.252 -3.484 -8.651 1.00 59.94 302 PRO A O 1
ATOM 2289 N N . VAL A 1 303 ? 5.154 -4.108 -9.146 1.00 61.22 303 VAL A N 1
ATOM 2290 C CA . VAL A 1 303 ? 4.777 -2.789 -9.686 1.00 61.22 303 VAL A CA 1
ATOM 2291 C C . VAL A 1 303 ? 4.597 -1.806 -8.536 1.00 61.22 303 VAL A C 1
ATOM 2293 O O . VAL A 1 303 ? 3.586 -1.827 -7.838 1.00 61.22 303 VAL A O 1
ATOM 2296 N N . ILE A 1 304 ? 5.587 -0.939 -8.351 1.00 58.38 304 ILE A N 1
ATOM 2297 C CA . ILE A 1 304 ? 5.550 0.193 -7.426 1.00 58.38 304 ILE A CA 1
ATOM 2298 C C . ILE A 1 304 ? 5.972 1.424 -8.231 1.00 58.38 304 ILE A C 1
ATOM 2300 O O . ILE A 1 304 ? 6.994 1.387 -8.921 1.00 58.38 304 ILE A O 1
ATOM 2304 N N . ASP A 1 305 ? 5.189 2.501 -8.179 1.00 49.94 305 ASP A N 1
ATOM 2305 C CA . ASP A 1 305 ? 5.576 3.757 -8.826 1.00 49.94 305 ASP A CA 1
ATOM 2306 C C . ASP A 1 305 ? 6.852 4.330 -8.199 1.00 49.94 305 ASP A C 1
ATOM 2308 O O . ASP A 1 305 ? 7.036 4.283 -6.981 1.00 49.94 305 ASP A O 1
ATOM 2312 N N . GLY A 1 306 ? 7.763 4.831 -9.032 1.00 48.81 306 GLY A N 1
ATOM 2313 C CA . GLY A 1 306 ? 9.074 5.312 -8.600 1.00 48.81 306 GLY A CA 1
ATOM 2314 C C . GLY A 1 306 ? 10.056 4.208 -8.193 1.00 48.81 306 GLY A C 1
ATOM 2315 O O . GLY A 1 306 ? 11.112 4.514 -7.630 1.00 48.81 306 GLY A O 1
ATOM 2316 N N . ALA A 1 307 ? 9.752 2.931 -8.463 1.00 55.03 307 ALA A N 1
ATOM 2317 C CA . ALA A 1 307 ? 10.671 1.838 -8.171 1.00 55.03 307 ALA A CA 1
ATOM 2318 C C . ALA A 1 307 ? 12.006 2.040 -8.897 1.00 55.03 307 ALA A C 1
ATOM 2320 O O . ALA A 1 307 ? 12.068 2.189 -10.119 1.00 55.03 307 ALA A O 1
ATOM 2321 N N . THR A 1 308 ? 13.085 2.021 -8.114 1.00 52.31 308 THR A N 1
ATOM 2322 C CA . THR A 1 308 ? 14.451 1.965 -8.624 1.00 52.31 308 THR A CA 1
ATOM 2323 C C . THR A 1 308 ? 14.858 0.510 -8.782 1.00 52.31 308 THR A C 1
ATOM 2325 O O . THR A 1 308 ? 14.808 -0.274 -7.835 1.00 52.31 308 THR A O 1
ATOM 2328 N N . ILE A 1 309 ? 15.264 0.156 -9.987 1.00 61.41 309 ILE A N 1
ATOM 2329 C CA . ILE A 1 309 ? 15.591 -1.196 -10.404 1.00 61.41 309 ILE A CA 1
ATOM 2330 C C . ILE A 1 309 ? 17.076 -1.245 -10.724 1.00 61.41 309 ILE A C 1
ATOM 2332 O O . ILE A 1 309 ? 17.563 -0.415 -11.486 1.00 61.41 309 ILE A O 1
ATOM 2336 N N . SER A 1 310 ? 17.774 -2.250 -10.196 1.00 55.38 310 SER A N 1
ATOM 2337 C CA . SER A 1 310 ? 19.170 -2.509 -10.543 1.00 55.38 310 SER A CA 1
ATOM 2338 C C . SER A 1 310 ? 19.303 -3.754 -11.419 1.00 55.38 310 SER A C 1
ATOM 2340 O O . SER A 1 310 ? 18.899 -4.836 -11.000 1.00 55.38 310 SER A O 1
ATOM 2342 N N . GLY A 1 311 ? 19.877 -3.613 -12.615 1.00 59.56 311 GLY A N 1
ATOM 2343 C CA . GLY A 1 311 ? 20.120 -4.712 -13.560 1.00 59.56 311 GLY A CA 1
ATOM 2344 C C . GLY A 1 311 ? 21.602 -5.104 -13.676 1.00 59.56 311 GLY A C 1
ATOM 2345 O O . GLY A 1 311 ? 22.483 -4.308 -13.318 1.00 59.56 311 GLY A O 1
ATOM 2346 N N . PRO A 1 312 ? 21.898 -6.327 -14.163 1.00 55.75 312 PRO A N 1
ATOM 2347 C CA . PRO A 1 312 ? 23.264 -6.745 -14.466 1.00 55.75 312 PRO A CA 1
ATOM 2348 C C . PRO A 1 312 ? 23.872 -5.881 -15.585 1.00 55.75 312 PRO A C 1
ATOM 2350 O O . PRO A 1 312 ? 23.139 -5.277 -16.366 1.00 55.75 312 PRO A O 1
ATOM 2353 N N . PRO A 1 313 ? 25.210 -5.809 -15.687 1.00 56.28 313 PRO A N 1
ATOM 2354 C CA . PRO A 1 313 ? 25.849 -5.038 -16.736 1.00 56.28 313 PRO A CA 1
ATOM 2355 C C . PRO A 1 313 ? 25.562 -5.603 -18.133 1.00 56.28 313 PRO A C 1
ATOM 2357 O O . PRO A 1 313 ? 25.713 -6.797 -18.375 1.00 56.28 313 PRO A O 1
ATOM 2360 N N . VAL A 1 314 ? 25.216 -4.705 -19.056 1.00 58.75 314 VAL A N 1
ATOM 2361 C CA . VAL A 1 314 ? 24.831 -4.972 -20.454 1.00 58.75 314 VAL A CA 1
ATOM 2362 C C . VAL A 1 314 ? 25.981 -5.515 -21.326 1.00 58.75 314 VAL A C 1
ATOM 2364 O O . VAL A 1 314 ? 25.771 -6.156 -22.357 1.00 58.75 314 VAL A O 1
ATOM 2367 N N . PHE A 1 315 ? 27.231 -5.291 -20.919 1.00 60.28 315 PHE A N 1
ATOM 2368 C CA . PHE A 1 315 ? 28.409 -5.606 -21.725 1.00 60.28 315 PHE A CA 1
ATOM 2369 C C . PHE A 1 315 ? 29.352 -6.581 -21.020 1.00 60.28 315 PHE A C 1
ATOM 2371 O O . PHE A 1 315 ? 29.723 -6.393 -19.857 1.00 60.28 315 PHE A O 1
ATOM 2378 N N . GLY A 1 316 ? 29.831 -7.580 -21.766 1.00 49.91 316 GLY A N 1
ATOM 2379 C CA . GLY A 1 316 ? 30.910 -8.456 -21.319 1.00 49.91 316 GLY A CA 1
ATOM 2380 C C . GLY A 1 316 ? 32.179 -7.649 -21.032 1.00 49.91 316 GLY A C 1
ATOM 2381 O O . GLY A 1 316 ? 32.781 -7.094 -21.945 1.00 49.91 316 GLY A O 1
ATOM 2382 N N . GLY A 1 317 ? 32.579 -7.575 -19.758 1.00 54.59 317 GLY A N 1
ATOM 2383 C CA . GLY A 1 317 ? 33.775 -6.848 -19.308 1.00 54.59 317 GLY A CA 1
ATOM 2384 C C . GLY A 1 317 ? 33.510 -5.509 -18.610 1.00 54.59 317 GLY A C 1
ATOM 2385 O O . GLY A 1 317 ? 34.446 -4.936 -18.051 1.00 54.59 317 GLY A O 1
ATOM 2386 N N . MET A 1 318 ? 32.262 -5.029 -18.567 1.00 53.62 318 MET A N 1
ATOM 2387 C CA . MET A 1 318 ? 31.904 -3.872 -17.741 1.00 53.62 318 MET A CA 1
ATOM 2388 C C . MET A 1 318 ? 31.702 -4.275 -16.280 1.00 53.62 318 MET A C 1
ATOM 2390 O O . MET A 1 318 ? 31.134 -5.325 -15.974 1.00 53.62 318 MET A O 1
ATOM 2394 N N . ARG A 1 319 ? 32.165 -3.422 -15.363 1.00 50.62 319 ARG A N 1
ATOM 2395 C CA . ARG A 1 319 ? 31.855 -3.520 -13.933 1.00 50.62 319 ARG A CA 1
ATOM 2396 C C . ARG A 1 319 ? 30.899 -2.383 -13.587 1.00 50.62 319 ARG A C 1
ATOM 2398 O O . ARG A 1 319 ? 31.249 -1.221 -13.755 1.00 50.62 319 ARG A O 1
ATOM 2405 N N . GLY A 1 320 ? 29.704 -2.718 -13.114 1.00 52.81 320 GLY A N 1
ATOM 2406 C CA . GLY A 1 320 ? 28.688 -1.738 -12.735 1.00 52.81 320 GLY A CA 1
ATOM 2407 C C . GLY A 1 320 ? 27.307 -2.370 -12.583 1.00 52.81 320 GLY A C 1
ATOM 2408 O O . GLY A 1 320 ? 27.104 -3.522 -12.962 1.00 52.81 320 GLY A O 1
ATOM 2409 N N . SER A 1 321 ? 26.373 -1.610 -12.016 1.00 48.06 321 SER A N 1
ATOM 2410 C CA . SER A 1 321 ? 24.946 -1.940 -11.952 1.00 48.06 321 SER A CA 1
ATOM 2411 C C . SER A 1 321 ? 24.155 -0.861 -12.682 1.00 48.06 321 SER A C 1
ATOM 2413 O O . SER A 1 321 ? 24.383 0.328 -12.445 1.00 48.06 321 SER A O 1
ATOM 2415 N N . PHE A 1 322 ? 23.240 -1.261 -13.558 1.00 54.22 322 PHE A N 1
ATOM 2416 C CA . PHE A 1 322 ? 22.362 -0.336 -14.274 1.00 54.22 322 PHE A CA 1
ATOM 2417 C C . PHE A 1 322 ? 21.201 0.057 -13.379 1.00 54.22 322 PHE A C 1
ATOM 2419 O O . PHE A 1 322 ? 20.623 -0.832 -12.774 1.00 54.22 322 PHE A O 1
ATOM 2426 N N . THR A 1 323 ? 20.862 1.345 -13.310 1.00 55.34 323 THR A N 1
ATOM 2427 C CA . THR A 1 323 ? 19.728 1.833 -12.520 1.00 55.34 323 THR A CA 1
ATOM 2428 C C . THR A 1 323 ? 18.611 2.282 -13.455 1.00 55.34 323 THR A C 1
ATOM 2430 O O . THR A 1 323 ? 18.790 3.235 -14.214 1.00 55.34 323 THR A O 1
ATOM 2433 N N . TYR A 1 324 ? 17.462 1.622 -13.382 1.00 60.62 324 TYR A N 1
ATOM 2434 C CA . TYR A 1 324 ? 16.246 1.972 -14.109 1.00 60.62 324 TYR A CA 1
ATOM 2435 C C . TYR A 1 324 ? 15.240 2.549 -13.118 1.00 60.62 324 TYR A C 1
ATOM 2437 O O . TYR A 1 324 ? 15.066 2.002 -12.031 1.00 60.62 324 TYR A O 1
ATOM 2445 N N . VAL A 1 325 ? 14.576 3.645 -13.472 1.00 61.09 325 VAL A N 1
ATOM 2446 C CA . VAL A 1 325 ? 13.479 4.193 -12.662 1.00 61.09 325 VAL A CA 1
ATOM 2447 C C . VAL A 1 325 ? 12.184 4.045 -13.441 1.00 61.09 325 VAL A C 1
ATOM 2449 O O . VAL A 1 325 ? 12.060 4.565 -14.554 1.00 61.09 325 VAL A O 1
ATOM 2452 N N . LEU A 1 326 ? 11.242 3.303 -12.860 1.00 62.59 326 LEU A N 1
ATOM 2453 C CA . LEU A 1 326 ? 9.901 3.139 -13.404 1.00 62.59 326 LEU A CA 1
ATOM 2454 C C . LEU A 1 326 ? 9.026 4.318 -12.977 1.00 62.59 326 LEU A C 1
ATOM 2456 O O . LEU A 1 326 ? 8.873 4.569 -11.783 1.00 62.59 326 LEU A O 1
ATOM 2460 N N . HIS A 1 327 ? 8.424 4.999 -13.949 1.00 56.91 327 HIS A N 1
ATOM 2461 C CA . HIS A 1 327 ? 7.402 6.013 -13.706 1.00 56.91 327 HIS A CA 1
ATOM 2462 C C . HIS A 1 327 ? 6.059 5.532 -14.260 1.00 56.91 327 HIS A C 1
ATOM 2464 O O . HIS A 1 327 ? 5.952 5.233 -15.459 1.00 56.91 327 HIS A O 1
ATOM 2470 N N . LEU A 1 328 ? 5.043 5.459 -13.398 1.00 54.75 328 LEU A N 1
ATOM 2471 C CA . LEU A 1 328 ? 3.662 5.211 -13.803 1.00 54.75 328 LEU A CA 1
ATOM 2472 C C . LEU A 1 328 ? 3.031 6.561 -14.152 1.00 54.75 328 LEU A C 1
ATOM 2474 O O . LEU A 1 328 ? 2.845 7.403 -13.278 1.00 54.75 328 LEU A O 1
ATOM 2478 N N . ASN A 1 329 ? 2.699 6.781 -15.425 1.00 57.03 329 ASN A N 1
ATOM 2479 C CA . ASN A 1 329 ? 1.942 7.973 -15.794 1.00 57.03 329 ASN A CA 1
ATOM 2480 C C . ASN A 1 329 ? 0.434 7.663 -15.691 1.00 57.03 329 ASN A C 1
ATOM 2482 O O . ASN A 1 329 ? 0.018 6.573 -16.106 1.00 57.03 329 ASN A O 1
ATOM 2486 N N . PRO A 1 330 ? -0.370 8.570 -15.106 1.00 47.09 330 PRO A N 1
ATOM 2487 C CA . PRO A 1 330 ? -1.817 8.407 -14.996 1.00 47.09 330 PRO A CA 1
ATOM 2488 C C . PRO A 1 330 ? -2.522 8.375 -16.358 1.00 47.09 330 PRO A C 1
ATOM 2490 O O . PRO A 1 330 ? -2.033 9.021 -17.315 1.00 47.09 330 PRO A O 1
#

Organism: NCBI:txid35837

Foldseek 3Di:
DPPVVVVVVVVVVVVVPPPPPDPQQAAEAFPAAAEEEDEAAQDWDEHNYLNPGRQWHQHCLSVVDFKGKTKGWYTFYPWFKFKWKWKDACQVPVPFIWIQACVLDTDTDDPDTHTVDGRTGHIDIDIHPGIDGLVNGAFFKMKMWMWIHHGPDPRGIYIYIYMGTRADPVRFRHDPADKFKKKKWWWDWWFFQDPNDTKIKTKTWIWIWIQDRVQKIWIKTKIKIKIWDDDPVAVVKIKIWIFIKIWIWIWGWGADPVRFTKTKIKIWIWGQWTWMWIAGPNDIDTDTDRDGDTDIDIDIDGDDAQDWDWDDDPDDRIDDTITMTMHTDD